Protein AF-A0A4Y2I7Z6-F1 (afdb_monomer)

Structure (mmCIF, N/CA/C/O backbone):
data_AF-A0A4Y2I7Z6-F1
#
_entry.id   AF-A0A4Y2I7Z6-F1
#
loop_
_atom_site.group_PDB
_atom_site.id
_atom_site.type_symbol
_atom_site.label_atom_id
_atom_site.label_alt_id
_atom_site.label_comp_id
_atom_site.label_asym_id
_atom_site.label_entity_id
_atom_site.label_seq_id
_atom_site.pdbx_PDB_ins_code
_atom_site.Cartn_x
_atom_site.Cartn_y
_atom_site.Cartn_z
_atom_site.occupancy
_atom_site.B_iso_or_equiv
_atom_site.auth_seq_id
_atom_site.auth_comp_id
_atom_site.auth_asym_id
_atom_site.auth_atom_id
_atom_site.pdbx_PDB_model_num
ATOM 1 N N . MET A 1 1 ? 0.698 0.679 23.265 1.00 48.00 1 MET A N 1
ATOM 2 C CA . MET A 1 1 ? 0.748 1.151 21.863 1.00 48.00 1 MET A CA 1
ATOM 3 C C . MET A 1 1 ? 1.032 -0.056 20.988 1.00 48.00 1 MET A C 1
ATOM 5 O O . MET A 1 1 ? 1.929 -0.805 21.341 1.00 48.00 1 MET A O 1
ATOM 9 N N . GLY A 1 2 ? 0.247 -0.291 19.935 1.00 56.47 2 GLY A N 1
ATOM 10 C CA . GLY A 1 2 ? 0.479 -1.402 19.008 1.00 56.47 2 GLY A CA 1
ATOM 11 C C . GLY A 1 2 ? 1.018 -0.870 17.686 1.00 56.47 2 GLY A C 1
ATOM 12 O O . GLY A 1 2 ? 0.290 -0.194 16.958 1.00 56.47 2 GLY A O 1
ATOM 13 N N . SER A 1 3 ? 2.288 -1.135 17.400 1.00 60.06 3 SER A N 1
ATOM 14 C CA . SER A 1 3 ? 2.876 -0.986 16.069 1.00 60.06 3 SER A CA 1
ATOM 15 C C . SER A 1 3 ? 3.054 -2.371 15.470 1.00 60.06 3 SER A C 1
ATOM 17 O O . SER A 1 3 ? 3.441 -3.302 16.176 1.00 60.06 3 SER A O 1
ATOM 19 N N . GLY A 1 4 ? 2.770 -2.505 14.184 1.00 64.69 4 GLY A N 1
ATOM 20 C CA . GLY A 1 4 ? 3.021 -3.736 13.455 1.00 64.69 4 GLY A CA 1
ATOM 21 C C . GLY A 1 4 ? 3.434 -3.432 12.027 1.00 64.69 4 GLY A C 1
ATOM 22 O O . GLY A 1 4 ? 3.154 -2.353 11.494 1.00 64.69 4 GLY A O 1
ATOM 23 N N . GLN A 1 5 ? 4.120 -4.399 11.436 1.00 64.50 5 GLN A N 1
ATOM 24 C CA . GLN A 1 5 ? 4.498 -4.396 10.033 1.00 64.50 5 GLN A CA 1
ATOM 25 C C . GLN A 1 5 ? 3.855 -5.615 9.388 1.00 64.50 5 GLN A C 1
ATOM 27 O O . GLN A 1 5 ? 3.793 -6.681 10.005 1.00 64.50 5 GLN A O 1
ATOM 32 N N . VAL A 1 6 ? 3.353 -5.457 8.169 1.00 63.03 6 VAL A N 1
ATOM 33 C CA . VAL A 1 6 ? 2.912 -6.589 7.352 1.00 63.03 6 VAL A CA 1
ATOM 34 C C . VAL A 1 6 ? 3.712 -6.568 6.058 1.00 63.03 6 VAL A C 1
ATOM 36 O O . VAL A 1 6 ? 3.747 -5.544 5.373 1.00 63.03 6 VAL A O 1
ATOM 39 N N . ASN A 1 7 ? 4.372 -7.683 5.749 1.00 62.59 7 ASN A N 1
ATOM 40 C CA . ASN A 1 7 ? 5.150 -7.829 4.524 1.00 62.59 7 ASN A CA 1
ATOM 41 C C . ASN A 1 7 ? 4.205 -7.924 3.319 1.00 62.59 7 ASN A C 1
ATOM 43 O O . ASN A 1 7 ? 3.256 -8.713 3.325 1.00 62.59 7 ASN A O 1
ATOM 47 N N . VAL A 1 8 ? 4.474 -7.124 2.287 1.00 60.44 8 VAL A N 1
ATOM 48 C CA . VAL A 1 8 ? 3.632 -7.031 1.089 1.00 60.44 8 VAL A CA 1
ATOM 49 C C . VAL A 1 8 ? 3.619 -8.368 0.303 1.00 60.44 8 VAL A C 1
ATOM 51 O O . VAL A 1 8 ? 2.656 -8.667 -0.405 1.00 60.44 8 VAL A O 1
ATOM 54 N N . GLU A 1 9 ? 4.633 -9.228 0.459 1.00 52.66 9 GLU A N 1
ATOM 55 C CA . GLU A 1 9 ? 4.787 -10.534 -0.220 1.00 52.66 9 GLU A CA 1
ATOM 56 C C . GLU A 1 9 ? 3.766 -11.560 0.255 1.00 52.66 9 GLU A C 1
ATOM 58 O O . GLU A 1 9 ? 3.305 -12.399 -0.511 1.00 52.66 9 GLU A O 1
ATOM 63 N N . THR A 1 10 ? 3.316 -11.425 1.498 1.00 47.56 10 THR A N 1
ATOM 64 C CA . THR A 1 10 ? 2.227 -12.236 2.058 1.00 47.56 10 THR A CA 1
ATOM 65 C C . THR A 1 10 ? 0.839 -11.733 1.618 1.00 47.56 10 THR A C 1
ATOM 67 O O . THR A 1 10 ? -0.181 -12.336 1.944 1.00 47.56 10 THR A O 1
ATOM 70 N N . ILE A 1 11 ? 0.779 -10.600 0.915 1.00 51.78 11 ILE A N 1
ATOM 71 C CA . ILE A 1 11 ? -0.371 -9.692 0.916 1.00 51.78 11 ILE A CA 1
ATOM 72 C C . ILE A 1 11 ? -0.998 -9.517 -0.479 1.00 51.78 11 ILE A C 1
ATOM 74 O O . ILE A 1 11 ? -2.219 -9.602 -0.616 1.00 51.78 11 ILE A O 1
ATOM 78 N N . LEU A 1 12 ? -0.197 -9.246 -1.513 1.00 53.12 12 LEU A N 1
ATOM 79 C CA . LEU A 1 12 ? -0.698 -9.120 -2.883 1.00 53.12 12 LEU A CA 1
ATOM 80 C C . LEU A 1 12 ? -0.664 -10.508 -3.523 1.00 53.12 12 LEU A C 1
ATOM 82 O O . LEU A 1 12 ? 0.331 -11.215 -3.412 1.00 53.12 12 LEU A O 1
ATOM 86 N N . ARG A 1 13 ? -1.742 -10.899 -4.221 1.00 48.12 13 ARG A N 1
ATOM 87 C CA . ARG A 1 13 ? -1.835 -12.200 -4.924 1.00 48.12 13 ARG A CA 1
ATOM 88 C C . ARG A 1 13 ? -0.744 -12.395 -5.987 1.00 48.12 13 ARG A C 1
ATOM 90 O O . ARG A 1 13 ? -0.549 -13.506 -6.467 1.00 48.12 13 ARG A O 1
ATOM 97 N N . ASN A 1 14 ? -0.045 -11.319 -6.332 1.00 54.91 14 ASN A N 1
ATOM 98 C CA . ASN A 1 14 ? 1.132 -11.329 -7.175 1.00 54.91 14 ASN A CA 1
ATOM 99 C C . ASN A 1 14 ? 2.355 -11.580 -6.287 1.00 54.91 14 ASN A C 1
ATOM 101 O O . ASN A 1 14 ? 2.794 -10.688 -5.559 1.00 54.91 14 ASN A O 1
ATOM 105 N N . HIS A 1 15 ? 2.891 -12.800 -6.353 1.00 56.88 15 HIS A N 1
ATOM 106 C CA . HIS A 1 15 ? 4.065 -13.285 -5.611 1.00 56.88 15 HIS A CA 1
ATOM 107 C C . HIS A 1 15 ? 5.391 -12.649 -6.074 1.00 56.88 15 HIS A C 1
ATOM 109 O O . HIS A 1 15 ? 6.423 -13.307 -6.123 1.00 56.88 15 HIS A O 1
ATOM 115 N N . HIS A 1 16 ? 5.361 -11.374 -6.454 1.00 64.12 16 HIS A N 1
ATOM 116 C CA . HIS A 1 16 ? 6.475 -10.704 -7.097 1.00 64.12 16 HIS A CA 1
ATOM 117 C C . HIS A 1 16 ? 7.371 -9.969 -6.106 1.00 64.12 16 HIS A C 1
ATOM 119 O O . HIS A 1 16 ? 6.917 -9.131 -5.324 1.00 64.12 16 HIS A O 1
ATOM 125 N N . ASN A 1 17 ? 8.673 -10.235 -6.220 1.00 58.38 17 ASN A N 1
ATOM 126 C CA . ASN A 1 17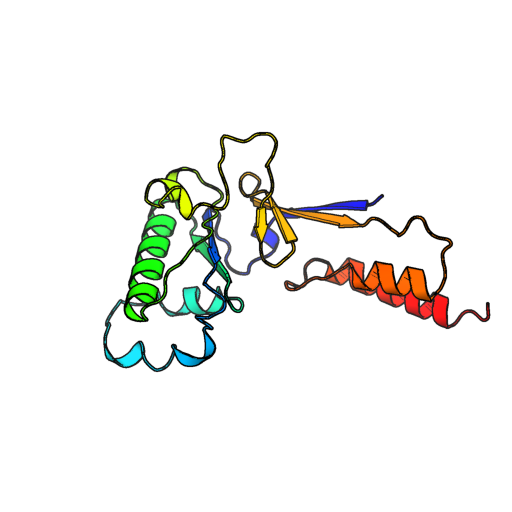 ? 9.713 -9.690 -5.342 1.00 58.38 17 ASN A CA 1
ATOM 127 C C . ASN A 1 17 ? 10.185 -8.283 -5.733 1.00 58.38 17 ASN A C 1
ATOM 129 O O . ASN A 1 17 ? 10.926 -7.639 -4.983 1.00 58.38 17 ASN A O 1
ATOM 133 N N . ARG A 1 18 ? 9.819 -7.790 -6.919 1.00 71.44 18 ARG A N 1
ATOM 134 C CA . ARG A 1 18 ? 10.116 -6.432 -7.393 1.00 71.44 18 ARG A CA 1
ATOM 135 C C . ARG A 1 18 ? 8.808 -5.712 -7.640 1.00 71.44 18 ARG A C 1
ATOM 137 O O . ARG A 1 18 ? 8.133 -6.007 -8.619 1.00 71.44 18 ARG A O 1
ATOM 144 N N . ARG A 1 19 ? 8.448 -4.798 -6.739 1.00 70.56 19 ARG A N 1
ATOM 145 C CA . ARG A 1 19 ? 7.168 -4.086 -6.776 1.00 70.56 19 ARG A CA 1
ATOM 146 C C . ARG A 1 19 ? 7.312 -2.653 -7.234 1.00 70.56 19 ARG A C 1
ATOM 148 O O . ARG A 1 19 ? 8.260 -1.967 -6.855 1.00 70.56 19 ARG A O 1
ATOM 155 N N . LEU A 1 20 ? 6.308 -2.231 -7.988 1.00 69.50 20 LEU A N 1
ATOM 156 C CA . LEU A 1 20 ? 6.129 -0.924 -8.589 1.00 69.50 20 LEU A CA 1
ATOM 157 C C . LEU A 1 20 ? 4.751 -0.406 -8.194 1.00 69.50 20 LEU A C 1
ATOM 159 O O . LEU A 1 20 ? 3.745 -1.100 -8.346 1.00 69.50 20 LEU A O 1
ATOM 163 N N . VAL A 1 21 ? 4.719 0.819 -7.694 1.00 68.12 21 VAL A N 1
ATOM 164 C CA . VAL A 1 21 ? 3.492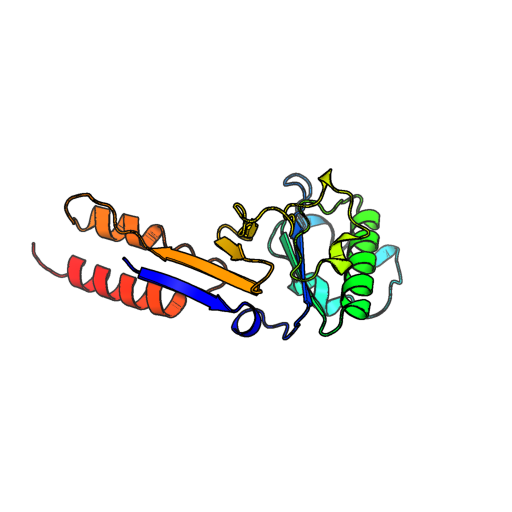 1.556 -7.427 1.00 68.12 21 VAL A CA 1
ATOM 165 C C . VAL A 1 21 ? 3.559 2.865 -8.191 1.00 68.12 21 VAL A C 1
ATOM 167 O O . VAL A 1 21 ? 4.568 3.565 -8.110 1.00 68.12 21 VAL A O 1
ATOM 170 N N . ALA A 1 22 ? 2.491 3.194 -8.903 1.00 69.69 22 ALA A N 1
ATOM 171 C CA . ALA A 1 22 ? 2.315 4.495 -9.530 1.00 69.69 22 ALA A CA 1
ATOM 172 C C . ALA A 1 22 ? 0.858 4.939 -9.385 1.00 69.69 22 ALA A C 1
ATOM 174 O O . ALA A 1 22 ? -0.034 4.104 -9.261 1.00 69.69 22 ALA A O 1
ATOM 175 N N . GLY A 1 23 ? 0.634 6.246 -9.366 1.00 61.91 23 GLY A N 1
ATOM 176 C CA . GLY A 1 23 ? -0.692 6.847 -9.290 1.00 61.91 23 GLY A CA 1
ATOM 177 C C . GLY A 1 23 ? -1.031 7.621 -10.559 1.00 61.91 23 GLY A C 1
ATOM 178 O O . GLY A 1 23 ? -0.146 8.071 -11.285 1.00 61.91 23 GLY A O 1
ATOM 179 N N . MET A 1 24 ? -2.318 7.812 -10.798 1.00 61.66 24 MET A N 1
ATOM 180 C CA . MET A 1 24 ? -2.887 8.591 -11.893 1.00 61.66 24 MET A CA 1
ATOM 181 C C . MET A 1 24 ? -3.472 9.896 -11.345 1.00 61.66 24 MET A C 1
ATOM 183 O O . MET A 1 24 ? -3.762 10.025 -10.151 1.00 61.66 24 MET A O 1
ATOM 187 N N . CYS A 1 25 ? -3.617 10.905 -12.202 1.00 48.06 25 CYS A N 1
ATOM 188 C CA . CYS A 1 25 ? -4.309 12.135 -11.824 1.00 48.06 25 CYS A CA 1
ATOM 189 C C . CYS A 1 25 ? -5.806 11.838 -11.560 1.00 48.06 25 CYS A C 1
ATOM 191 O O . CYS A 1 25 ? -6.394 11.076 -12.327 1.00 48.06 25 CYS A O 1
ATOM 193 N N . PRO A 1 26 ? -6.456 12.451 -10.546 1.00 46.00 26 PRO A N 1
ATOM 194 C CA . PRO A 1 26 ? -7.874 12.213 -10.237 1.00 46.00 26 PRO A CA 1
ATOM 195 C C . PRO A 1 26 ? -8.845 12.508 -11.392 1.00 46.00 26 PRO A C 1
ATOM 197 O O . PRO A 1 26 ? -9.953 11.978 -11.424 1.00 46.00 26 PRO A O 1
ATOM 200 N N . GLU A 1 27 ? -8.445 13.361 -12.339 1.00 51.53 27 GLU A N 1
ATOM 201 C CA . GLU A 1 27 ? -9.228 13.701 -13.536 1.00 51.53 27 GLU A CA 1
ATOM 202 C C . GLU A 1 27 ? -9.229 12.570 -14.584 1.00 51.53 27 GLU A C 1
ATOM 204 O O . GLU A 1 27 ? -10.047 12.564 -15.502 1.00 51.53 27 GLU A O 1
ATOM 209 N N . CYS A 1 28 ? -8.349 11.578 -14.423 1.00 49.88 28 CYS A N 1
ATOM 210 C CA . CYS A 1 28 ? -8.106 10.486 -15.359 1.00 49.88 28 CYS A CA 1
ATOM 211 C C . CYS A 1 28 ? -8.665 9.153 -14.823 1.00 49.88 28 CYS A C 1
ATOM 213 O O . CYS A 1 28 ? -7.965 8.144 -14.791 1.00 49.88 28 CYS A O 1
ATOM 215 N N . THR A 1 29 ? -9.917 9.116 -14.361 1.00 49.78 29 THR A N 1
ATOM 216 C CA . THR A 1 29 ? -10.478 7.910 -13.727 1.00 49.78 29 THR A CA 1
ATOM 217 C C . THR A 1 29 ? -10.618 6.740 -14.719 1.00 49.78 29 THR A C 1
ATOM 219 O O . THR A 1 29 ? -11.200 6.871 -15.798 1.00 49.78 29 THR A O 1
ATOM 222 N N . VAL A 1 30 ? -10.168 5.547 -14.312 1.00 52.69 30 VAL A N 1
ATOM 223 C CA . VAL A 1 30 ? -10.081 4.296 -15.109 1.00 52.69 30 VAL A CA 1
ATOM 224 C C . VAL A 1 30 ? -11.425 3.803 -15.690 1.00 52.69 30 VAL A C 1
ATOM 226 O O . VAL A 1 30 ? -11.456 2.998 -16.623 1.00 52.69 30 VAL A O 1
ATOM 229 N N . GLY A 1 31 ? -12.558 4.312 -15.198 1.00 47.22 31 GLY A N 1
ATOM 230 C CA . GLY A 1 31 ? -13.900 3.821 -15.531 1.00 47.22 31 GLY A CA 1
ATOM 231 C C . GLY A 1 31 ? -14.341 3.955 -16.997 1.00 47.22 31 GLY A C 1
ATOM 232 O O . GLY A 1 31 ? -15.312 3.305 -17.372 1.00 47.22 31 GLY A O 1
ATOM 233 N N . HIS A 1 32 ? -13.657 4.753 -17.829 1.00 42.56 32 HIS A N 1
ATOM 234 C CA . HIS A 1 32 ? -14.061 5.002 -19.226 1.00 42.56 32 HIS A CA 1
ATOM 235 C C . HIS A 1 32 ? -13.143 4.403 -20.310 1.00 42.56 32 HIS A C 1
ATOM 237 O O . HIS A 1 32 ? -13.487 4.477 -21.488 1.00 42.56 32 HIS A O 1
ATOM 243 N N . LEU A 1 33 ? -11.997 3.801 -19.963 1.00 48.38 33 LEU A N 1
ATOM 244 C CA . LEU A 1 33 ? -10.928 3.547 -20.950 1.00 48.38 33 LEU A CA 1
ATOM 245 C C . LEU A 1 33 ? -10.715 2.094 -21.382 1.00 48.38 33 LEU A C 1
ATOM 247 O O . LEU A 1 33 ? -10.023 1.856 -22.372 1.00 48.38 33 LEU A O 1
ATOM 251 N N . ILE A 1 34 ? -11.353 1.119 -20.736 1.00 48.72 34 ILE A N 1
ATOM 252 C CA . ILE A 1 34 ? -11.127 -0.290 -21.096 1.00 48.72 34 ILE A CA 1
ATOM 253 C C . ILE A 1 34 ? -11.699 -0.671 -22.483 1.00 48.72 34 ILE A C 1
ATOM 255 O O . ILE A 1 34 ? -11.009 -1.404 -23.188 1.00 48.72 34 ILE A O 1
ATOM 259 N N . PRO A 1 35 ? -12.833 -0.130 -22.990 1.00 39.88 35 PRO A N 1
ATOM 260 C CA . PRO A 1 35 ? -13.283 -0.478 -24.345 1.00 39.88 35 PRO A CA 1
ATOM 261 C C . PRO A 1 35 ? -12.504 0.234 -25.466 1.00 39.88 35 PRO A C 1
ATOM 263 O O . PRO A 1 35 ? -12.540 -0.201 -26.613 1.00 39.88 35 PRO A O 1
ATOM 266 N N . CYS A 1 36 ? -11.823 1.352 -25.176 1.00 36.66 36 CYS A N 1
ATOM 267 C CA . CYS A 1 36 ? -11.230 2.200 -26.221 1.00 36.66 36 CYS A CA 1
ATOM 268 C C . CYS A 1 36 ? -9.823 1.735 -26.645 1.00 36.66 36 CYS A C 1
ATOM 270 O O . CYS A 1 36 ? -9.423 1.933 -27.795 1.00 36.66 36 CYS A O 1
ATOM 272 N N . ALA A 1 37 ? -9.091 1.060 -25.750 1.00 42.50 37 ALA A N 1
ATOM 273 C CA . ALA A 1 37 ? -7.766 0.504 -26.040 1.00 42.50 37 ALA A CA 1
ATOM 274 C C . ALA A 1 37 ? -7.816 -0.801 -26.864 1.00 42.50 37 ALA A C 1
ATOM 276 O O . ALA A 1 37 ? -6.868 -1.108 -27.591 1.00 42.50 37 ALA A O 1
ATOM 277 N N . GLU A 1 38 ? -8.935 -1.535 -26.828 1.00 40.31 38 GLU A N 1
ATOM 278 C CA . GLU A 1 38 ? -9.117 -2.793 -27.574 1.00 40.31 38 GLU A CA 1
ATOM 279 C C . GLU A 1 38 ? -9.142 -2.599 -29.105 1.00 40.31 38 GLU A C 1
ATOM 281 O O . GLU A 1 38 ? -8.970 -3.556 -29.859 1.00 40.31 38 GLU A O 1
ATOM 286 N N . GLY A 1 39 ? -9.291 -1.359 -29.589 1.00 37.44 39 GLY A N 1
ATOM 287 C CA . GLY A 1 39 ? -9.415 -1.057 -31.017 1.00 37.44 39 GLY A CA 1
ATOM 288 C C . GLY A 1 39 ? -8.129 -0.692 -31.768 1.00 37.44 39 GLY A C 1
ATOM 289 O O . GLY A 1 39 ? -8.176 -0.639 -32.997 1.00 37.44 39 GLY A O 1
ATOM 290 N N . ARG A 1 40 ? -6.995 -0.397 -31.104 1.00 37.25 40 ARG A N 1
ATOM 291 C CA . ARG A 1 40 ? -5.835 0.203 -31.814 1.00 37.25 40 ARG A CA 1
ATOM 292 C C . ARG A 1 40 ? -4.430 -0.290 -31.478 1.00 37.25 40 ARG A C 1
ATOM 294 O O . ARG A 1 40 ? -3.524 0.017 -32.248 1.00 37.25 40 ARG A O 1
ATOM 301 N N . CYS A 1 41 ? -4.221 -1.112 -30.454 1.00 36.00 41 CYS A N 1
ATOM 302 C CA . CYS A 1 41 ? -2.872 -1.569 -30.114 1.00 36.00 41 CYS A CA 1
ATOM 303 C C . CYS A 1 41 ? -2.836 -3.080 -29.870 1.00 36.00 41 CYS A C 1
ATOM 305 O O . CYS A 1 41 ? -3.186 -3.564 -28.798 1.00 36.00 41 CYS A O 1
ATOM 307 N N . ARG A 1 42 ? -2.355 -3.848 -30.858 1.00 36.06 42 ARG A N 1
ATOM 308 C CA . ARG A 1 42 ? -1.896 -5.229 -30.640 1.00 36.06 42 ARG A CA 1
ATOM 309 C C . ARG A 1 42 ? -0.586 -5.197 -29.842 1.00 36.06 42 ARG A C 1
ATOM 311 O O . ARG A 1 42 ? 0.486 -5.379 -30.411 1.00 36.06 42 ARG A O 1
ATOM 318 N N . VAL A 1 43 ? -0.665 -4.948 -28.537 1.00 35.62 43 VAL A N 1
ATOM 319 C CA . VAL A 1 43 ? 0.451 -5.138 -27.598 1.00 35.62 43 VAL A CA 1
ATOM 320 C C . VAL A 1 43 ? 0.184 -6.455 -26.870 1.00 35.62 43 VAL A C 1
ATOM 322 O O . VAL A 1 43 ? -0.852 -6.636 -26.236 1.00 35.62 43 VAL A O 1
ATOM 325 N N . GLY A 1 44 ? 1.047 -7.442 -27.106 1.00 33.00 44 GLY A N 1
ATOM 326 C CA . GLY A 1 44 ? 0.776 -8.850 -26.822 1.00 33.00 44 GLY A CA 1
ATOM 327 C C . GLY A 1 44 ? 0.579 -9.200 -25.342 1.00 33.00 44 GLY A C 1
ATOM 328 O O . GLY A 1 44 ? 1.309 -8.723 -24.490 1.00 33.00 44 GLY A O 1
ATOM 329 N N . ILE A 1 45 ? -0.380 -10.101 -25.094 1.00 35.81 45 ILE A N 1
ATOM 330 C CA . ILE A 1 45 ? -0.477 -11.201 -24.100 1.00 35.81 45 ILE A CA 1
ATOM 331 C C . ILE A 1 45 ? -0.196 -10.928 -22.594 1.00 35.81 45 ILE A C 1
ATOM 333 O O . ILE A 1 45 ? -0.696 -11.680 -21.765 1.00 35.81 45 ILE A O 1
ATOM 337 N N . ILE A 1 46 ? 0.458 -9.845 -22.168 1.00 43.19 46 ILE A N 1
ATOM 338 C CA . ILE A 1 46 ? 0.716 -9.542 -20.735 1.00 43.19 46 ILE A CA 1
ATOM 339 C C . ILE A 1 46 ? -0.457 -8.755 -20.090 1.00 43.19 46 ILE A C 1
ATOM 341 O O . ILE A 1 46 ? -0.487 -8.453 -18.900 1.00 43.19 46 ILE A O 1
ATOM 345 N N . TYR A 1 47 ? -1.509 -8.501 -20.871 1.00 50.53 47 TYR A N 1
ATOM 346 C CA . TYR A 1 47 ? -2.637 -7.621 -20.550 1.00 50.53 47 TYR A CA 1
ATOM 347 C C . TYR A 1 47 ? -3.532 -8.077 -19.378 1.00 50.53 47 TYR A C 1
ATOM 349 O O . TYR A 1 47 ? -4.192 -7.260 -18.740 1.00 50.53 47 TYR A O 1
ATOM 357 N N . SER A 1 48 ? -3.586 -9.376 -19.066 1.00 50.38 48 SER A N 1
ATOM 358 C CA . SER A 1 48 ? -4.572 -9.900 -18.103 1.00 50.38 48 SER A CA 1
ATOM 359 C C . SER A 1 48 ? -4.196 -9.716 -16.628 1.00 50.38 48 SER A C 1
ATOM 361 O O . SER A 1 48 ? -5.060 -9.872 -15.761 1.00 50.38 48 SER A O 1
ATOM 363 N N . GLY A 1 49 ? -2.916 -9.464 -16.336 1.00 54.72 49 GLY A N 1
ATOM 364 C CA . GLY A 1 49 ? -2.415 -9.262 -14.971 1.00 54.72 49 GLY A CA 1
ATOM 365 C C . GLY A 1 49 ? -2.519 -7.804 -14.541 1.00 54.72 49 GLY A C 1
ATOM 366 O O . GLY A 1 49 ? -3.171 -7.504 -13.550 1.00 54.72 49 GLY A O 1
ATOM 367 N N . ALA A 1 50 ? -1.981 -6.900 -15.363 1.00 55.84 50 ALA A N 1
ATOM 368 C CA . ALA A 1 50 ? -1.894 -5.471 -15.074 1.00 55.84 50 ALA A CA 1
ATOM 369 C C . ALA A 1 50 ? -3.246 -4.809 -14.751 1.00 55.84 50 ALA A C 1
ATOM 371 O O . ALA A 1 50 ? -3.317 -3.980 -13.854 1.00 55.84 50 ALA A O 1
ATOM 372 N N . LEU A 1 51 ? -4.341 -5.201 -15.415 1.00 61.84 51 LEU A N 1
ATOM 373 C CA . LEU A 1 51 ? -5.677 -4.654 -15.124 1.00 61.84 51 LEU A CA 1
ATOM 374 C C . LEU A 1 51 ? -6.218 -5.053 -13.742 1.00 61.84 51 LEU A C 1
ATOM 376 O O . LEU A 1 51 ? -7.061 -4.351 -13.192 1.00 61.84 51 LEU A O 1
ATOM 380 N N . LYS A 1 52 ? -5.748 -6.168 -13.172 1.00 66.94 52 LYS A N 1
ATOM 381 C CA . LYS A 1 52 ? -6.122 -6.601 -11.814 1.00 66.94 52 LYS A CA 1
ATOM 382 C C . LYS A 1 52 ? -5.350 -5.853 -10.731 1.00 66.94 52 LYS A C 1
ATOM 384 O O . LYS A 1 52 ? -5.728 -5.930 -9.565 1.00 66.94 52 LYS A O 1
ATOM 389 N N . ASP A 1 53 ? -4.301 -5.146 -11.133 1.00 74.06 53 ASP A N 1
ATOM 390 C CA . ASP A 1 53 ? -3.377 -4.454 -10.243 1.00 74.06 53 ASP A CA 1
ATOM 391 C C . ASP A 1 53 ? -3.759 -2.982 -10.047 1.00 74.06 53 ASP A C 1
ATOM 393 O O . ASP A 1 53 ? -3.148 -2.294 -9.229 1.00 74.06 53 ASP A O 1
ATOM 397 N N . PHE A 1 54 ? -4.780 -2.500 -10.766 1.00 75.94 54 PHE A N 1
ATOM 398 C CA . PHE A 1 54 ? -5.355 -1.176 -10.559 1.00 75.94 54 PHE A CA 1
ATOM 399 C C . PHE A 1 54 ? -6.336 -1.167 -9.385 1.00 75.94 54 PHE A C 1
ATOM 401 O O . PHE A 1 54 ? -7.263 -1.975 -9.294 1.00 75.94 54 PHE A O 1
ATOM 408 N N . TYR A 1 55 ? -6.170 -0.173 -8.525 1.00 73.81 55 TYR A N 1
ATOM 409 C CA . TYR A 1 55 ? -7.115 0.242 -7.510 1.00 73.81 55 TYR A CA 1
ATOM 410 C C . TYR A 1 55 ? -7.445 1.721 -7.718 1.00 73.81 55 TYR A C 1
ATOM 412 O O . TYR A 1 55 ? -6.692 2.600 -7.306 1.00 73.81 55 TYR A O 1
ATOM 420 N N . VAL A 1 56 ? -8.598 1.995 -8.332 1.00 76.38 56 VAL A N 1
ATOM 421 C CA . VAL A 1 56 ? -9.022 3.355 -8.711 1.00 76.38 56 VAL A CA 1
ATOM 422 C C . VAL A 1 56 ? -7.919 4.047 -9.525 1.00 76.38 56 VAL A C 1
ATOM 424 O O . VAL A 1 56 ? -7.718 3.659 -10.670 1.00 76.38 56 VAL A O 1
ATOM 427 N N . ASP A 1 57 ? -7.193 4.997 -8.933 1.00 78.00 57 ASP A N 1
ATOM 428 C CA . ASP A 1 57 ? -6.135 5.772 -9.584 1.00 78.00 57 ASP A CA 1
ATOM 429 C C . ASP A 1 57 ? -4.727 5.210 -9.309 1.00 78.00 57 ASP A C 1
ATOM 431 O O . ASP A 1 57 ? -3.762 5.697 -9.881 1.00 78.00 57 ASP A O 1
ATOM 435 N N . ASP A 1 58 ? -4.572 4.207 -8.440 1.00 76.81 58 ASP A N 1
ATOM 436 C CA . ASP A 1 58 ? -3.273 3.611 -8.106 1.00 76.81 58 ASP A CA 1
ATOM 437 C C . ASP A 1 58 ? -3.081 2.275 -8.845 1.00 76.81 58 ASP A C 1
ATOM 439 O O . ASP A 1 58 ? -3.972 1.430 -8.852 1.00 76.81 58 ASP A O 1
ATOM 443 N N . VAL A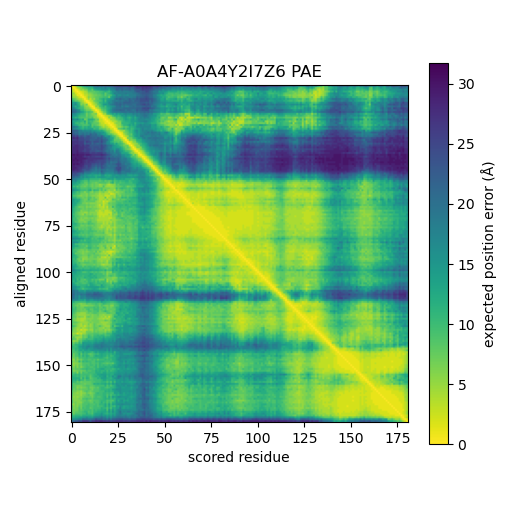 1 59 ? -1.898 2.027 -9.407 1.00 81.56 59 VAL A N 1
ATOM 444 C CA . VAL A 1 59 ? -1.472 0.715 -9.923 1.00 81.56 59 VAL A CA 1
ATOM 445 C C . VAL A 1 59 ? -0.407 0.124 -9.005 1.00 81.56 59 VAL A C 1
ATOM 447 O O . VAL A 1 59 ? 0.578 0.788 -8.687 1.00 81.56 59 VAL A O 1
ATOM 450 N N . LEU A 1 60 ? -0.595 -1.124 -8.565 1.00 81.31 60 LEU A N 1
ATOM 451 C CA . LEU A 1 60 ? 0.340 -1.859 -7.707 1.00 81.31 60 LEU A CA 1
ATOM 452 C C . LEU A 1 60 ? 0.732 -3.178 -8.364 1.00 81.31 60 LEU A C 1
ATOM 454 O O . LEU A 1 60 ? 0.086 -4.204 -8.159 1.00 81.31 60 LEU A O 1
ATOM 458 N N . SER A 1 61 ? 1.822 -3.160 -9.123 1.00 82.25 61 SER A N 1
ATOM 459 C CA . SER A 1 61 ? 2.272 -4.316 -9.896 1.00 82.25 61 SER A CA 1
ATOM 460 C C . SER A 1 61 ? 3.715 -4.701 -9.571 1.00 82.25 61 SER A C 1
ATOM 462 O O . SER A 1 61 ? 4.357 -4.123 -8.690 1.00 82.25 61 SER A O 1
ATOM 464 N N . GLY A 1 62 ? 4.238 -5.724 -10.237 1.00 84.06 62 GLY A N 1
ATOM 465 C CA . GLY A 1 62 ? 5.598 -6.189 -10.004 1.00 84.06 62 GLY A CA 1
ATOM 466 C C . GLY A 1 62 ? 5.998 -7.391 -10.845 1.00 84.06 62 GLY A C 1
ATOM 467 O O . GLY A 1 62 ? 5.188 -7.936 -11.584 1.00 84.06 62 GLY A O 1
ATOM 468 N N . ALA A 1 63 ? 7.255 -7.810 -10.712 1.00 83.06 63 ALA A N 1
ATOM 469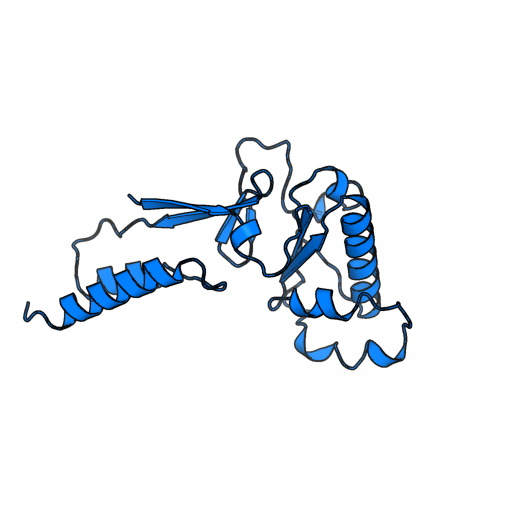 C CA . ALA A 1 63 ? 7.772 -9.056 -11.278 1.00 83.06 63 ALA A CA 1
ATOM 470 C C . ALA A 1 63 ? 8.830 -9.698 -10.359 1.00 83.06 63 ALA A C 1
ATOM 472 O O . ALA A 1 63 ? 9.316 -9.074 -9.417 1.00 83.06 63 ALA A O 1
ATOM 473 N N . ASP A 1 64 ? 9.236 -10.937 -10.634 1.00 83.81 64 ASP A N 1
ATOM 474 C CA . ASP A 1 64 ? 10.229 -11.646 -9.801 1.00 83.81 64 ASP A CA 1
ATOM 475 C C . ASP A 1 64 ? 11.666 -11.171 -10.048 1.00 83.81 64 ASP A C 1
ATOM 477 O O . ASP A 1 64 ? 12.548 -11.319 -9.203 1.00 83.81 64 ASP A O 1
ATOM 481 N N . ASN A 1 65 ? 11.910 -10.582 -11.218 1.00 85.75 65 ASN A N 1
ATOM 482 C CA . ASN A 1 65 ? 13.219 -10.121 -11.652 1.00 85.75 65 ASN A CA 1
ATOM 483 C C . ASN A 1 65 ? 13.153 -8.675 -12.159 1.00 85.75 65 ASN A C 1
ATOM 485 O O . ASN A 1 65 ? 12.128 -8.221 -12.667 1.00 85.75 65 ASN A O 1
ATOM 489 N N . VAL A 1 66 ? 14.270 -7.955 -12.022 1.00 86.38 66 VAL A N 1
ATOM 490 C CA . VAL A 1 66 ? 14.349 -6.517 -12.335 1.00 86.38 66 VAL A CA 1
ATOM 491 C C . VAL A 1 66 ? 14.071 -6.251 -13.814 1.00 86.38 66 VAL A C 1
ATOM 493 O O . VAL A 1 66 ? 13.326 -5.335 -14.135 1.00 86.38 66 VAL A O 1
ATOM 496 N N . SER A 1 67 ? 14.595 -7.087 -14.715 1.00 87.12 67 SER A N 1
ATOM 497 C CA . SER A 1 67 ? 14.375 -6.936 -16.159 1.00 87.12 67 SER A CA 1
ATOM 498 C C . SER A 1 67 ? 12.894 -7.052 -16.541 1.00 87.12 67 SER A C 1
ATOM 500 O O . SER A 1 67 ? 12.389 -6.229 -17.302 1.00 87.12 67 SER A O 1
ATOM 502 N N . SER A 1 68 ? 12.171 -8.017 -15.967 1.00 85.12 68 SER A N 1
ATOM 503 C CA . SER A 1 68 ? 10.732 -8.176 -16.205 1.00 85.12 68 SER A CA 1
ATOM 504 C C . SER A 1 68 ? 9.929 -7.039 -15.582 1.00 85.12 68 SER A C 1
ATOM 506 O O . SER A 1 68 ? 8.963 -6.593 -16.187 1.00 85.12 68 SER A O 1
ATOM 508 N N . ALA A 1 69 ? 10.342 -6.528 -14.417 1.00 85.12 69 ALA A N 1
ATOM 509 C CA . ALA A 1 69 ? 9.698 -5.375 -13.790 1.00 85.12 69 ALA A CA 1
ATOM 510 C C . ALA A 1 69 ? 9.893 -4.090 -14.617 1.00 85.12 69 ALA A C 1
ATOM 512 O O . ALA A 1 69 ? 8.937 -3.345 -14.807 1.00 85.12 69 ALA A O 1
ATOM 513 N N . LEU A 1 70 ? 11.087 -3.863 -15.180 1.00 86.56 70 LEU A N 1
ATOM 514 C CA . LEU A 1 70 ? 11.347 -2.759 -16.115 1.00 86.56 70 LEU A CA 1
ATOM 515 C C . LEU A 1 70 ? 10.507 -2.883 -17.387 1.00 86.56 70 LEU A C 1
ATOM 517 O O . LEU A 1 70 ? 9.905 -1.911 -17.836 1.00 86.56 70 LEU A O 1
ATOM 521 N N . LYS A 1 71 ? 10.432 -4.089 -17.957 1.00 86.31 71 LYS A N 1
ATOM 522 C CA . LYS A 1 71 ? 9.600 -4.345 -19.134 1.00 86.31 71 LYS A CA 1
ATOM 523 C C . LYS A 1 71 ? 8.126 -4.051 -18.843 1.00 86.31 71 LYS A C 1
ATOM 525 O O . LYS A 1 71 ? 7.481 -3.351 -19.614 1.00 86.31 71 LYS A O 1
ATOM 530 N N . LEU A 1 72 ? 7.623 -4.520 -17.703 1.00 84.19 72 LEU A N 1
ATOM 531 C CA . LEU A 1 72 ? 6.258 -4.264 -17.252 1.00 84.19 72 LEU A CA 1
ATOM 532 C C . LEU A 1 72 ? 5.986 -2.766 -17.056 1.00 84.19 72 LEU A C 1
ATOM 534 O O . LEU A 1 72 ? 4.953 -2.267 -17.492 1.00 84.19 72 LEU A O 1
ATOM 538 N N . GLN A 1 73 ? 6.924 -2.036 -16.447 1.00 86.12 73 GLN A N 1
ATOM 539 C CA . GLN A 1 73 ? 6.851 -0.581 -16.299 1.00 86.12 73 GLN A CA 1
ATOM 540 C C . GLN A 1 73 ? 6.716 0.113 -17.661 1.00 86.12 73 GLN A C 1
ATOM 542 O O . GLN A 1 73 ? 5.829 0.944 -17.845 1.00 86.12 73 GLN A O 1
ATOM 547 N N . GLN A 1 74 ? 7.565 -0.243 -18.626 1.00 86.25 74 GLN A N 1
ATOM 548 C CA . GLN A 1 74 ? 7.547 0.342 -19.970 1.00 86.25 74 GLN A CA 1
ATOM 549 C C . GLN A 1 74 ? 6.251 0.025 -20.725 1.00 86.25 74 GLN A C 1
ATOM 551 O O . GLN A 1 74 ? 5.701 0.895 -21.405 1.00 86.25 74 GLN A O 1
ATOM 556 N N . GLU A 1 75 ? 5.747 -1.202 -20.593 1.00 84.25 75 GLU A N 1
ATOM 557 C CA . GLU A 1 75 ? 4.477 -1.623 -21.185 1.00 84.25 75 GLU A CA 1
ATOM 558 C C . GLU A 1 75 ? 3.295 -0.851 -20.585 1.00 84.25 75 GLU A C 1
ATOM 560 O O . GLU A 1 75 ? 2.464 -0.347 -21.339 1.00 84.25 75 GLU A O 1
ATOM 565 N N . LEU A 1 76 ? 3.256 -0.678 -19.258 1.00 82.31 76 LEU A N 1
ATOM 566 C CA . LEU A 1 76 ? 2.235 0.114 -18.561 1.00 82.31 76 LEU A CA 1
ATOM 567 C C . LEU A 1 76 ? 2.245 1.583 -18.995 1.00 82.31 76 LEU A C 1
ATOM 569 O O . LEU A 1 76 ? 1.193 2.131 -19.321 1.00 82.31 76 LEU A O 1
ATOM 573 N N . VAL A 1 77 ? 3.425 2.210 -19.042 1.00 84.75 77 VAL A N 1
ATOM 574 C CA . VAL A 1 77 ? 3.576 3.602 -19.497 1.00 84.75 77 VAL A CA 1
ATOM 575 C C . VAL A 1 77 ? 3.108 3.750 -20.941 1.00 84.75 77 VAL A C 1
ATOM 577 O O . VAL A 1 77 ? 2.344 4.659 -21.252 1.00 84.75 77 VAL A O 1
ATOM 580 N N . SER A 1 78 ? 3.522 2.840 -21.824 1.00 83.31 78 SER A N 1
ATOM 581 C CA . SER A 1 78 ? 3.135 2.878 -23.240 1.00 83.31 78 SER A CA 1
ATOM 582 C C . SER A 1 78 ? 1.630 2.693 -23.422 1.00 83.31 78 SER A C 1
ATOM 584 O O . SER A 1 78 ? 1.017 3.368 -24.249 1.00 83.31 78 SER A O 1
ATOM 586 N N . LEU A 1 79 ? 1.034 1.793 -22.638 1.00 81.81 79 LEU A N 1
ATOM 587 C CA . LEU A 1 79 ? -0.393 1.519 -22.670 1.00 81.81 79 LEU A CA 1
ATOM 588 C C . LEU A 1 79 ? -1.213 2.734 -22.229 1.00 81.81 79 LEU A C 1
ATOM 590 O O . LEU A 1 79 ? -2.134 3.142 -22.931 1.00 81.81 79 LEU A O 1
ATOM 594 N N . LEU A 1 80 ? -0.876 3.320 -21.082 1.00 80.94 80 LEU A N 1
ATOM 595 C CA . LEU A 1 80 ? -1.610 4.464 -20.543 1.00 80.94 80 LEU A CA 1
ATOM 596 C C . LEU A 1 80 ? -1.419 5.711 -21.402 1.00 80.94 80 LEU A C 1
ATOM 598 O O . LEU A 1 80 ? -2.386 6.423 -21.664 1.00 80.94 80 LEU A O 1
ATOM 602 N N . LYS A 1 81 ? -0.224 5.897 -21.972 1.00 83.56 81 LYS A N 1
ATOM 603 C CA . LYS A 1 81 ? 0.038 6.961 -22.943 1.00 83.56 81 LYS A CA 1
ATOM 604 C C . LYS A 1 81 ? -0.833 6.841 -24.197 1.00 83.56 81 LYS A C 1
ATOM 606 O O . LYS A 1 81 ? -1.242 7.860 -24.745 1.00 83.56 81 LYS A O 1
ATOM 611 N N . ALA A 1 82 ? -1.164 5.623 -24.637 1.00 80.88 82 ALA A N 1
ATOM 612 C CA . ALA A 1 82 ? -2.109 5.416 -25.738 1.00 80.88 82 ALA A CA 1
ATOM 613 C C . ALA A 1 82 ? -3.547 5.842 -25.383 1.00 80.88 82 ALA A C 1
ATOM 615 O O . ALA A 1 82 ? -4.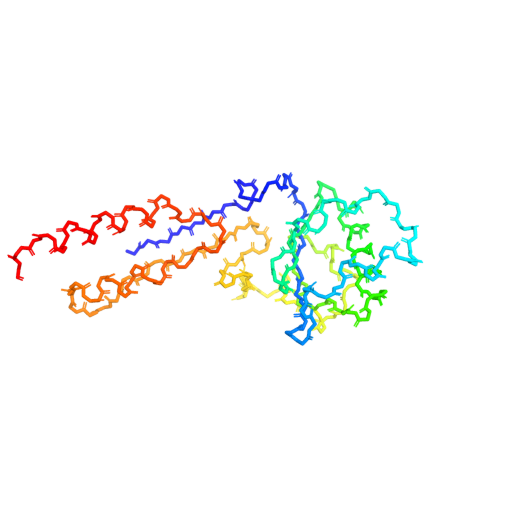334 6.133 -26.282 1.00 80.88 82 ALA A O 1
ATOM 616 N N . GLY A 1 83 ? -3.880 5.884 -24.091 1.00 77.56 83 GLY A N 1
ATOM 617 C CA . GLY A 1 83 ? -5.119 6.445 -23.556 1.00 77.56 83 GLY A CA 1
ATOM 618 C C . GLY A 1 83 ? -5.011 7.911 -23.125 1.00 77.56 83 GLY A C 1
ATOM 619 O O . GLY A 1 83 ? -5.911 8.371 -22.434 1.00 77.56 83 GLY A O 1
ATOM 620 N N . GLU A 1 84 ? -3.932 8.618 -23.490 1.00 80.69 84 GLU A N 1
ATOM 621 C CA . GLU A 1 84 ? -3.640 10.000 -23.059 1.00 80.69 84 GLU A CA 1
ATOM 622 C C . GLU A 1 84 ? -3.561 10.167 -2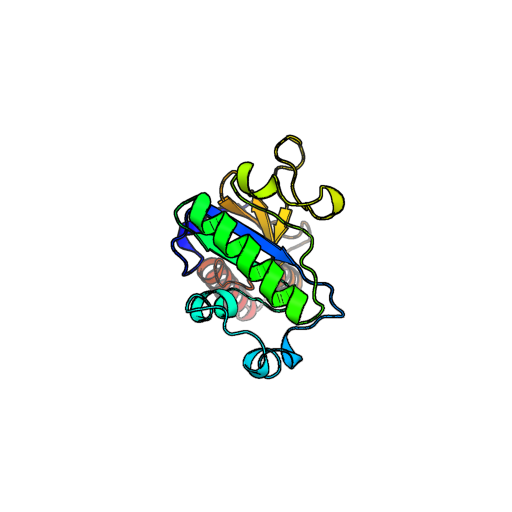1.530 1.00 80.69 84 GLU A C 1
ATOM 624 O O . GLU A 1 84 ? -3.879 11.217 -20.977 1.00 80.69 84 GLU A O 1
ATOM 629 N N . MET A 1 85 ? -3.117 9.120 -20.834 1.00 80.88 85 MET A N 1
ATOM 630 C CA . MET A 1 85 ? -2.930 9.113 -19.386 1.00 80.88 85 MET A CA 1
ATOM 631 C C . MET A 1 85 ? -1.453 8.994 -19.032 1.00 80.88 85 MET A C 1
ATOM 633 O O . MET A 1 85 ? -0.711 8.219 -19.640 1.00 80.88 85 MET A O 1
ATOM 637 N N . GLU A 1 86 ? -1.049 9.700 -17.982 1.00 82.88 86 GLU A N 1
ATOM 638 C CA . GLU A 1 86 ? 0.312 9.664 -17.456 1.00 82.88 86 GLU A CA 1
ATOM 639 C C . GLU A 1 86 ? 0.328 9.116 -16.024 1.00 82.88 86 GLU A C 1
ATOM 641 O O . GLU A 1 86 ? -0.574 9.363 -15.217 1.00 82.88 86 GLU A O 1
ATOM 646 N N . LEU A 1 87 ? 1.352 8.310 -15.735 1.00 83.25 87 LEU A N 1
ATOM 647 C CA . LEU A 1 87 ? 1.614 7.765 -14.408 1.00 83.25 87 LEU A CA 1
ATOM 648 C C . LEU A 1 87 ? 2.600 8.664 -13.675 1.00 83.25 87 LEU A C 1
ATOM 650 O O . LEU A 1 87 ? 3.704 8.905 -14.161 1.00 83.25 87 LEU A O 1
ATOM 654 N N . HIS A 1 88 ? 2.238 9.044 -12.458 1.00 82.19 88 HIS A N 1
ATOM 655 C CA . HIS A 1 88 ? 3.049 9.862 -11.569 1.00 82.19 88 HIS A CA 1
ATOM 656 C C . HIS A 1 88 ? 3.268 9.151 -10.229 1.00 82.19 88 HIS A C 1
ATOM 658 O O . HIS A 1 88 ? 2.712 8.085 -9.953 1.00 82.19 88 HIS A O 1
ATOM 664 N N . LYS A 1 89 ? 4.050 9.776 -9.342 1.00 82.94 89 LYS A N 1
ATOM 665 C CA . LYS A 1 89 ? 4.289 9.314 -7.962 1.00 82.94 89 LYS A CA 1
ATOM 666 C C . LYS A 1 89 ? 4.867 7.894 -7.883 1.00 82.94 89 LYS A C 1
ATOM 668 O O . LYS A 1 89 ? 4.534 7.139 -6.967 1.00 82.94 89 LYS A O 1
ATOM 673 N N . TRP A 1 90 ? 5.766 7.551 -8.794 1.00 85.56 90 TRP A N 1
ATOM 674 C CA . TRP A 1 90 ? 6.449 6.266 -8.848 1.00 85.56 90 TRP A CA 1
ATOM 675 C C . TRP A 1 90 ? 7.147 5.925 -7.539 1.00 85.56 90 TRP A C 1
ATOM 677 O O . TRP A 1 90 ? 7.826 6.752 -6.927 1.00 85.56 90 TRP A O 1
ATOM 687 N N . CYS A 1 91 ? 6.984 4.675 -7.128 1.00 84.56 91 CYS A N 1
ATOM 688 C CA . CYS A 1 91 ? 7.600 4.107 -5.947 1.00 84.56 91 CYS A CA 1
ATOM 689 C C . CYS A 1 91 ? 7.953 2.638 -6.204 1.00 84.56 91 CYS A C 1
ATOM 691 O O . CYS A 1 91 ? 7.101 1.858 -6.626 1.00 84.56 91 CYS A O 1
ATOM 693 N N . ALA A 1 92 ? 9.185 2.230 -5.905 1.00 85.44 92 ALA A N 1
ATOM 694 C CA . ALA A 1 92 ? 9.657 0.867 -6.106 1.00 85.44 92 ALA A CA 1
ATOM 695 C C . ALA A 1 92 ? 10.517 0.389 -4.933 1.00 85.44 92 ALA A C 1
ATOM 697 O O . ALA A 1 92 ? 11.041 1.194 -4.168 1.00 85.44 92 ALA A O 1
ATOM 698 N N . ASN A 1 93 ? 10.664 -0.929 -4.795 1.00 83.88 93 ASN A N 1
ATOM 699 C CA . ASN A 1 93 ? 11.555 -1.540 -3.798 1.00 83.88 93 ASN A CA 1
ATOM 700 C C . ASN A 1 93 ? 12.993 -1.758 -4.307 1.00 83.88 93 ASN A C 1
ATOM 702 O O . ASN A 1 93 ? 13.814 -2.352 -3.613 1.00 83.88 93 ASN A O 1
ATOM 706 N N . ASN A 1 94 ? 13.300 -1.306 -5.524 1.00 82.56 94 ASN A N 1
ATOM 707 C CA . ASN A 1 94 ? 14.620 -1.419 -6.125 1.00 82.56 94 ASN A CA 1
ATOM 708 C C . ASN A 1 94 ? 14.984 -0.122 -6.859 1.00 82.56 94 ASN A C 1
ATOM 710 O O . ASN A 1 94 ? 14.186 0.373 -7.651 1.00 82.56 94 ASN A O 1
ATOM 714 N N . GLU A 1 95 ? 16.186 0.394 -6.608 1.00 82.25 95 GLU A N 1
ATOM 715 C CA . GLU A 1 95 ? 16.705 1.642 -7.189 1.00 82.25 95 GLU A CA 1
ATOM 716 C C . GLU A 1 95 ? 16.772 1.619 -8.719 1.00 82.25 95 GLU A C 1
ATOM 718 O O . GLU A 1 95 ? 16.442 2.614 -9.356 1.00 82.25 95 GLU A O 1
ATOM 723 N N . ILE A 1 96 ? 17.090 0.471 -9.325 1.00 84.12 96 ILE A N 1
ATOM 724 C CA . ILE A 1 96 ? 17.229 0.330 -10.787 1.00 84.12 96 ILE A CA 1
ATOM 725 C C . ILE A 1 96 ? 15.905 0.653 -11.502 1.00 84.12 96 ILE A C 1
ATOM 727 O O . ILE A 1 96 ? 15.885 1.128 -12.634 1.00 84.12 96 ILE A O 1
ATOM 731 N N . LEU A 1 97 ? 14.768 0.448 -10.828 1.00 82.50 97 LEU A N 1
ATOM 732 C CA . LEU A 1 97 ? 13.439 0.736 -11.376 1.00 82.50 97 LEU A CA 1
ATOM 733 C C . LEU A 1 97 ? 13.125 2.239 -11.474 1.00 82.50 97 LEU A C 1
ATOM 735 O O . LEU A 1 97 ? 12.120 2.615 -12.080 1.00 82.50 97 LEU A O 1
ATOM 739 N N . PHE A 1 98 ? 13.976 3.087 -10.896 1.00 79.50 98 PHE A N 1
ATOM 740 C CA . PHE A 1 98 ? 13.858 4.541 -10.945 1.00 79.50 98 PHE A CA 1
ATOM 741 C C . PHE A 1 98 ? 14.741 5.195 -12.010 1.00 79.50 98 PHE A C 1
ATOM 743 O O . PHE A 1 98 ? 14.523 6.364 -12.312 1.00 79.50 98 PHE A O 1
ATOM 750 N N . GLU A 1 99 ? 15.691 4.474 -12.618 1.00 78.50 99 GLU A N 1
ATOM 751 C CA . GLU A 1 99 ? 16.652 5.051 -13.577 1.00 78.50 99 GLU A CA 1
ATOM 752 C C . GLU A 1 99 ? 15.979 5.751 -14.769 1.00 78.50 99 GLU A C 1
ATOM 754 O O . GLU A 1 99 ? 16.501 6.733 -15.289 1.00 78.50 99 GLU A O 1
ATOM 759 N N . ASN A 1 100 ? 14.801 5.272 -15.178 1.00 75.69 100 ASN A N 1
ATOM 760 C CA . ASN A 1 100 ? 14.055 5.796 -16.325 1.00 75.69 100 ASN A CA 1
ATOM 761 C C . ASN A 1 100 ? 12.863 6.687 -15.933 1.00 75.69 100 ASN A C 1
ATOM 763 O O . ASN A 1 100 ? 12.055 7.029 -16.795 1.00 75.69 100 ASN A O 1
ATOM 767 N N . VAL A 1 101 ? 12.718 7.030 -14.650 1.00 81.69 101 VAL A N 1
ATOM 768 C CA . VAL A 1 101 ? 11.608 7.849 -14.148 1.00 81.69 101 VAL A CA 1
ATOM 769 C C . VAL A 1 101 ? 12.119 9.255 -13.824 1.00 81.69 101 VAL A C 1
ATOM 771 O O . VAL A 1 101 ? 13.046 9.371 -13.018 1.00 81.69 101 VAL A O 1
ATOM 774 N N . PRO A 1 102 ? 11.523 10.327 -14.382 1.00 81.75 102 PRO A N 1
ATOM 775 C CA . PRO A 1 102 ? 11.876 11.702 -14.030 1.00 81.75 102 PRO A CA 1
ATOM 776 C C . PRO A 1 102 ? 11.761 11.947 -12.524 1.00 81.75 102 PRO A C 1
ATOM 778 O O . PRO A 1 102 ? 10.856 11.423 -11.878 1.00 81.75 102 PRO A O 1
ATOM 781 N N . THR A 1 103 ? 12.672 12.729 -11.939 1.00 79.56 103 THR A N 1
ATOM 782 C CA . THR A 1 103 ? 12.734 12.916 -10.473 1.00 79.56 103 THR A CA 1
ATOM 783 C C . THR A 1 103 ? 11.459 13.556 -9.916 1.00 79.56 103 THR A C 1
ATOM 785 O O . THR A 1 103 ? 11.037 13.227 -8.811 1.00 79.56 103 THR A O 1
ATOM 788 N N . GLU A 1 104 ? 10.816 14.420 -10.698 1.00 81.69 104 GLU A N 1
ATOM 789 C CA . GLU A 1 104 ? 9.521 15.051 -10.424 1.00 81.69 104 GLU A CA 1
ATOM 790 C C . GLU A 1 104 ? 8.375 14.043 -10.256 1.00 81.69 104 GLU A C 1
ATOM 792 O O . GLU A 1 104 ? 7.443 14.288 -9.488 1.00 81.69 104 GLU A O 1
ATOM 797 N N . ASP A 1 105 ? 8.476 12.888 -10.911 1.00 80.50 105 ASP A N 1
ATOM 798 C CA . ASP A 1 105 ? 7.470 11.837 -10.870 1.00 80.50 105 ASP A CA 1
ATOM 799 C C . ASP A 1 105 ? 7.771 10.776 -9.808 1.00 80.50 105 ASP A C 1
ATOM 801 O O . ASP A 1 105 ? 6.959 9.872 -9.610 1.00 80.50 105 ASP A O 1
ATOM 805 N N . GLN A 1 106 ? 8.895 10.866 -9.091 1.00 80.25 106 GLN A N 1
ATOM 806 C CA . GLN A 1 106 ? 9.261 9.929 -8.027 1.00 80.25 106 GLN A CA 1
ATOM 807 C C . GLN A 1 106 ? 8.659 10.370 -6.687 1.00 80.25 106 GLN A C 1
ATOM 809 O O . GLN A 1 106 ? 8.924 11.460 -6.185 1.00 80.25 106 GLN A O 1
ATOM 814 N N . SER A 1 107 ? 7.867 9.499 -6.056 1.00 74.88 107 SER A N 1
ATOM 815 C CA . SER A 1 107 ? 7.316 9.752 -4.712 1.00 74.88 107 SER A CA 1
ATOM 816 C C . SER A 1 107 ? 8.216 9.258 -3.575 1.00 74.88 107 SER A C 1
ATOM 818 O O . SER A 1 107 ? 7.913 9.498 -2.404 1.00 74.88 107 SER A O 1
ATOM 820 N N . TYR A 1 108 ? 9.316 8.578 -3.910 1.00 74.31 108 TYR A N 1
ATOM 821 C CA . TYR A 1 108 ? 10.295 8.029 -2.978 1.00 74.31 108 TYR A CA 1
ATOM 822 C C . TYR A 1 108 ? 11.716 8.262 -3.483 1.00 74.31 108 TYR A C 1
ATOM 824 O O . TYR A 1 108 ? 11.984 8.048 -4.661 1.00 74.31 108 TYR A O 1
ATOM 832 N N . GLN A 1 109 ? 12.625 8.611 -2.575 1.00 68.25 109 GLN A N 1
ATOM 833 C CA . GLN A 1 109 ? 14.062 8.652 -2.832 1.00 68.25 109 GLN A CA 1
ATOM 834 C C . GLN A 1 109 ? 14.771 7.772 -1.803 1.00 68.25 109 GLN A C 1
ATOM 836 O O . GLN A 1 109 ? 14.579 7.946 -0.602 1.00 68.25 109 GLN A O 1
ATOM 841 N N . PHE A 1 110 ? 15.607 6.842 -2.266 1.00 64.06 110 PHE A N 1
ATOM 842 C CA . PHE A 1 110 ? 16.346 5.920 -1.391 1.00 64.06 110 PHE A CA 1
ATOM 843 C C . PHE A 1 110 ? 17.414 6.603 -0.524 1.00 64.06 110 PHE A C 1
ATOM 845 O O . PHE A 1 110 ? 17.860 6.027 0.466 1.00 64.06 110 PHE A O 1
ATOM 852 N N . SER A 1 111 ? 17.824 7.822 -0.881 1.00 61.41 111 SER A N 1
ATOM 853 C CA . SER A 1 111 ? 18.869 8.591 -0.198 1.00 61.41 111 SER A CA 1
ATOM 854 C C . SER A 1 111 ? 18.393 9.346 1.050 1.00 61.41 111 SER A C 1
ATOM 856 O O . SER A 1 111 ? 19.234 9.834 1.803 1.00 61.41 111 SER A O 1
ATOM 858 N N . ASP A 1 112 ? 17.081 9.458 1.287 1.00 58.28 112 ASP A N 1
ATOM 859 C CA . ASP A 1 112 ? 16.512 10.269 2.372 1.00 58.28 112 ASP A CA 1
ATOM 860 C C . ASP A 1 112 ? 16.184 9.392 3.597 1.00 58.28 112 ASP A C 1
ATOM 862 O O . ASP A 1 112 ? 15.078 8.863 3.728 1.00 58.28 112 ASP A O 1
ATOM 866 N N . SER A 1 113 ? 17.159 9.219 4.499 1.00 52.97 113 SER A N 1
ATOM 867 C CA . SER A 1 113 ? 17.052 8.350 5.688 1.00 52.97 113 SER A CA 1
ATOM 868 C C . SER A 1 113 ? 15.947 8.751 6.674 1.00 52.97 113 SER A C 1
ATOM 870 O O . SER A 1 113 ? 15.548 7.944 7.507 1.00 52.97 113 SER A O 1
ATOM 872 N N . ASP A 1 114 ? 15.443 9.987 6.595 1.00 51.41 114 ASP A N 1
ATOM 873 C CA . ASP A 1 114 ? 14.355 10.479 7.452 1.00 51.41 114 ASP A CA 1
ATOM 874 C C . ASP A 1 114 ? 12.956 10.255 6.841 1.00 51.41 114 ASP A C 1
ATOM 876 O O . ASP A 1 114 ? 11.939 10.415 7.529 1.00 51.41 114 ASP A O 1
ATOM 880 N N . LYS A 1 115 ? 12.865 9.844 5.566 1.00 59.22 115 LYS A N 1
ATOM 881 C CA . LYS A 1 115 ? 11.600 9.562 4.861 1.00 59.22 115 LYS A CA 1
ATOM 882 C C . LYS A 1 115 ? 11.519 8.119 4.366 1.00 59.22 115 LYS A C 1
ATOM 884 O O . LYS A 1 115 ? 11.130 7.854 3.234 1.00 59.22 115 LYS A O 1
ATOM 889 N N . ASP A 1 116 ? 11.742 7.165 5.264 1.00 68.50 116 ASP A N 1
ATOM 890 C CA . ASP A 1 116 ? 11.655 5.722 4.982 1.00 68.50 116 ASP A CA 1
ATOM 891 C C . ASP A 1 116 ? 10.258 5.210 4.574 1.00 68.50 116 ASP A C 1
ATOM 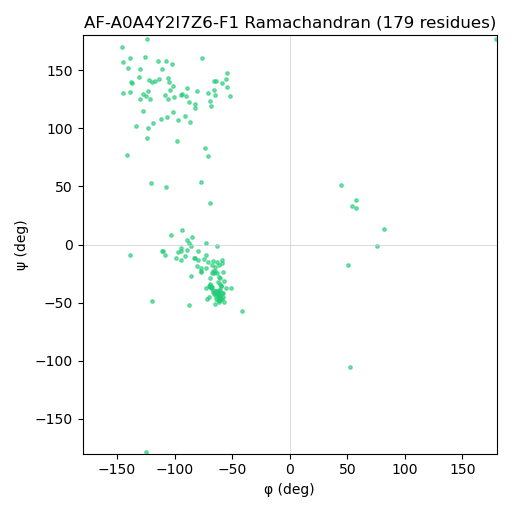893 O O . ASP A 1 116 ? 10.079 4.015 4.329 1.00 68.50 116 ASP A O 1
ATOM 897 N N . THR A 1 117 ? 9.229 6.068 4.531 1.00 73.94 117 THR A N 1
ATOM 898 C CA . THR A 1 117 ? 7.871 5.635 4.181 1.00 73.94 117 THR A CA 1
ATOM 899 C C . THR A 1 117 ? 7.145 6.572 3.225 1.00 73.94 117 THR A C 1
ATOM 901 O O . THR A 1 117 ? 7.150 7.788 3.399 1.00 73.94 117 THR A O 1
ATOM 904 N N . VAL A 1 118 ? 6.428 5.978 2.272 1.00 78.50 118 VAL A N 1
ATOM 905 C CA . VAL A 1 118 ? 5.526 6.641 1.321 1.00 78.50 118 VAL A CA 1
ATOM 906 C C . VAL A 1 118 ? 4.084 6.264 1.632 1.00 78.50 118 VAL A C 1
ATOM 908 O O . VAL A 1 118 ? 3.811 5.190 2.168 1.00 78.50 118 VAL A O 1
ATOM 911 N N . LYS A 1 119 ? 3.132 7.149 1.325 1.00 75.88 119 LYS A N 1
ATOM 912 C CA . LYS A 1 119 ? 1.712 6.794 1.386 1.00 75.88 119 LYS A CA 1
ATOM 913 C C . LYS A 1 119 ? 1.301 6.063 0.109 1.00 75.88 119 LYS A C 1
ATOM 915 O O . LYS A 1 119 ? 1.357 6.645 -0.965 1.00 75.88 119 LYS A O 1
ATOM 920 N N . THR A 1 120 ? 0.819 4.837 0.251 1.00 73.94 120 THR A N 1
ATOM 921 C CA . THR A 1 120 ? 0.255 4.023 -0.833 1.00 73.94 120 THR A CA 1
ATOM 922 C C . THR A 1 120 ? -1.094 3.499 -0.360 1.00 73.94 120 THR A C 1
ATOM 924 O O . THR A 1 120 ? -1.162 2.916 0.724 1.00 73.94 120 THR A O 1
ATOM 927 N N . LEU A 1 121 ? -2.171 3.741 -1.118 1.00 72.56 121 LEU A N 1
ATOM 928 C CA . LEU A 1 121 ? -3.536 3.331 -0.747 1.00 72.56 121 LEU A CA 1
ATOM 929 C C . LEU A 1 121 ? -3.982 3.830 0.645 1.00 72.56 121 LEU A C 1
ATOM 931 O O . LEU A 1 121 ? -4.692 3.152 1.383 1.00 72.56 121 LEU A O 1
ATOM 935 N N . GLY A 1 122 ? -3.511 5.011 1.055 1.00 72.19 122 GLY A N 1
ATOM 936 C CA . GLY A 1 122 ? -3.787 5.577 2.383 1.00 72.19 122 GLY A CA 1
ATOM 937 C C . GLY A 1 122 ? -2.996 4.953 3.545 1.00 72.19 122 GLY A C 1
ATOM 938 O O . GLY A 1 122 ? -3.115 5.429 4.676 1.00 72.19 122 GLY A O 1
ATOM 939 N N . LEU A 1 123 ? -2.148 3.952 3.287 1.00 74.88 123 LEU A N 1
ATOM 940 C CA . LEU A 1 123 ? -1.273 3.300 4.268 1.00 74.88 123 LEU A CA 1
ATOM 941 C C . LEU A 1 123 ? 0.173 3.792 4.139 1.00 74.88 123 LEU A C 1
ATOM 943 O O . LEU A 1 123 ? 0.593 4.229 3.071 1.00 74.88 123 LEU A O 1
ATOM 947 N N . ARG A 1 124 ? 0.962 3.707 5.219 1.00 79.06 124 ARG A N 1
ATOM 948 C CA . ARG A 1 124 ? 2.411 3.960 5.145 1.00 79.06 124 ARG A CA 1
ATOM 949 C C . ARG A 1 124 ? 3.108 2.700 4.654 1.00 79.06 124 ARG A C 1
ATOM 951 O O . ARG A 1 124 ? 3.075 1.684 5.339 1.00 79.06 124 ARG A O 1
ATOM 958 N N . ARG A 1 125 ? 3.762 2.772 3.505 1.00 80.00 125 ARG A N 1
ATOM 959 C CA . ARG A 1 125 ? 4.605 1.720 2.940 1.00 80.00 125 ARG A CA 1
ATOM 960 C C . ARG A 1 125 ? 6.066 2.097 3.126 1.00 80.00 125 ARG A C 1
ATOM 962 O O . ARG A 1 12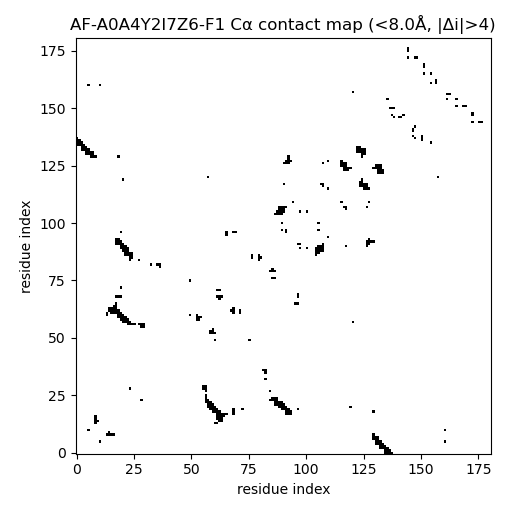5 ? 6.426 3.222 2.811 1.00 80.00 125 ARG A O 1
ATOM 969 N N . ASN A 1 126 ? 6.893 1.174 3.600 1.00 82.38 126 ASN A N 1
ATOM 970 C CA . ASN A 1 126 ? 8.341 1.255 3.452 1.00 82.38 126 ASN A CA 1
ATOM 971 C C . ASN A 1 126 ? 8.713 0.519 2.152 1.00 82.38 126 ASN A C 1
ATOM 973 O O . ASN A 1 126 ? 8.525 -0.699 2.092 1.00 82.38 126 ASN A O 1
ATOM 977 N N . PRO A 1 127 ? 9.169 1.225 1.101 1.00 80.44 127 PRO A N 1
ATOM 978 C CA . PRO A 1 127 ? 9.478 0.594 -0.178 1.00 80.44 127 PRO A CA 1
ATOM 979 C C . PRO A 1 127 ? 10.702 -0.315 -0.097 1.00 80.44 127 PRO A C 1
ATOM 981 O O . PRO A 1 127 ? 10.688 -1.380 -0.700 1.00 80.44 127 PRO A O 1
ATOM 984 N N . LYS A 1 128 ? 11.718 0.073 0.679 1.00 80.94 128 LYS A N 1
ATOM 985 C CA . LYS A 1 128 ? 12.978 -0.661 0.838 1.00 80.94 128 LYS A CA 1
ATOM 986 C C . LYS A 1 128 ? 12.776 -2.028 1.491 1.00 80.94 128 LYS A C 1
ATOM 988 O O . LYS A 1 128 ? 13.259 -3.027 0.976 1.00 80.94 128 LYS A O 1
ATOM 993 N N . GLU A 1 129 ? 12.012 -2.064 2.578 1.00 79.12 129 GLU A N 1
ATOM 994 C CA . GLU A 1 129 ? 11.683 -3.301 3.305 1.00 79.12 129 GLU A CA 1
ATOM 995 C C . GLU A 1 129 ? 10.460 -4.030 2.724 1.00 79.12 129 GLU A C 1
ATOM 997 O O . GLU A 1 129 ? 10.045 -5.062 3.244 1.00 79.12 129 GLU A O 1
ATOM 1002 N N . ASP A 1 130 ? 9.836 -3.468 1.684 1.00 79.81 130 ASP A N 1
ATOM 1003 C CA . ASP A 1 130 ? 8.595 -3.951 1.075 1.00 79.81 130 ASP A CA 1
ATOM 1004 C C . ASP A 1 130 ? 7.521 -4.336 2.111 1.00 79.81 130 ASP A C 1
ATOM 1006 O O . ASP A 1 130 ? 6.953 -5.431 2.105 1.00 79.81 130 ASP A O 1
ATOM 1010 N N . CYS A 1 131 ? 7.252 -3.414 3.038 1.00 76.69 131 CYS A N 1
ATOM 1011 C CA . CYS A 1 131 ? 6.326 -3.621 4.152 1.00 76.69 131 CYS A CA 1
ATOM 1012 C C . CYS A 1 131 ? 5.331 -2.466 4.290 1.00 76.69 131 CYS A C 1
ATOM 1014 O O . CYS A 1 131 ? 5.679 -1.294 4.132 1.00 76.69 131 CYS A O 1
ATOM 1016 N N . PHE A 1 132 ? 4.095 -2.784 4.675 1.00 77.44 132 PHE A N 1
ATOM 1017 C CA . PHE A 1 132 ? 3.142 -1.792 5.166 1.00 77.44 132 PHE A CA 1
ATOM 1018 C C . PHE A 1 132 ? 3.264 -1.645 6.682 1.00 77.44 132 PHE A C 1
ATOM 1020 O O . PHE A 1 132 ? 3.168 -2.613 7.438 1.00 77.44 132 PHE A O 1
ATOM 1027 N N . ASN A 1 133 ? 3.431 -0.404 7.123 1.00 75.81 133 ASN A N 1
ATOM 1028 C CA . ASN A 1 133 ? 3.511 -0.016 8.519 1.00 75.81 133 ASN A CA 1
ATOM 1029 C C . ASN A 1 133 ? 2.164 0.542 8.973 1.00 75.81 133 ASN A C 1
ATOM 1031 O O . ASN A 1 133 ? 1.639 1.502 8.399 1.00 75.81 133 ASN A O 1
ATOM 1035 N N . PHE A 1 134 ? 1.638 -0.004 10.064 1.00 72.69 134 PHE A N 1
ATOM 1036 C CA . PHE A 1 134 ? 0.451 0.530 10.718 1.00 72.69 134 PHE A CA 1
ATOM 1037 C C . PHE A 1 134 ? 0.761 0.874 12.171 1.00 72.69 134 PHE A C 1
ATOM 1039 O O . PHE A 1 134 ? 1.511 0.198 12.878 1.00 72.69 134 PHE A O 1
ATOM 1046 N N . THR A 1 135 ? 0.182 1.978 12.632 1.00 72.00 135 THR A N 1
ATOM 1047 C CA . THR A 1 135 ? 0.302 2.410 14.022 1.00 72.00 135 THR A CA 1
ATOM 1048 C C . THR A 1 135 ? -1.088 2.645 14.565 1.00 72.00 135 THR A C 1
ATOM 1050 O O . THR A 1 135 ? -1.786 3.559 14.131 1.00 72.00 135 THR A O 1
ATOM 1053 N N . ILE A 1 136 ? -1.474 1.835 15.544 1.00 71.44 136 ILE A N 1
ATOM 1054 C CA . ILE A 1 136 ? -2.757 1.977 16.220 1.00 71.44 136 ILE A CA 1
ATOM 1055 C C . ILE A 1 136 ? -2.498 2.757 17.502 1.00 71.44 136 ILE A C 1
ATOM 1057 O O . ILE A 1 136 ? -1.897 2.255 18.459 1.00 71.44 136 ILE A O 1
ATOM 1061 N N . ARG A 1 137 ? -2.929 4.019 17.501 1.00 75.12 137 ARG A N 1
ATOM 1062 C CA . ARG A 1 137 ? -2.908 4.881 18.682 1.00 75.12 137 ARG A CA 1
ATOM 1063 C C . ARG A 1 137 ? -4.349 5.137 19.110 1.00 75.12 137 ARG A C 1
ATOM 1065 O O . ARG A 1 137 ? -5.045 5.871 18.406 1.00 75.12 137 ARG A O 1
ATOM 1072 N N . PRO A 1 138 ? -4.797 4.536 20.225 1.00 73.50 138 PRO A N 1
ATOM 1073 C CA . PRO A 1 138 ? -6.037 4.947 20.860 1.00 73.50 138 PRO A CA 1
ATOM 1074 C C . PRO A 1 138 ? -5.991 6.445 21.153 1.00 73.50 138 PRO A C 1
ATOM 1076 O O . PRO A 1 138 ? -4.924 7.007 21.426 1.00 73.50 138 PRO A O 1
ATOM 1079 N N . SER A 1 139 ? -7.145 7.089 21.083 1.00 77.19 139 SER A N 1
ATOM 1080 C CA . SER A 1 139 ? -7.306 8.470 21.513 1.00 77.19 139 SER A CA 1
ATOM 1081 C C . SER A 1 139 ? -6.920 8.617 22.991 1.00 77.19 139 SER A C 1
ATOM 1083 O O . SER A 1 139 ? -7.257 7.777 23.819 1.00 77.19 139 SER A O 1
ATOM 1085 N N . ALA A 1 140 ? -6.211 9.698 23.338 1.00 76.12 140 ALA A N 1
ATOM 1086 C CA . ALA A 1 140 ? -5.825 9.997 24.725 1.00 76.12 140 ALA A CA 1
ATOM 1087 C C . ALA A 1 140 ? -7.010 10.469 25.600 1.00 76.12 140 ALA A C 1
ATOM 1089 O O . ALA A 1 140 ? -6.833 10.816 26.763 1.00 76.12 140 ALA A O 1
ATOM 1090 N N . SER A 1 141 ? -8.216 10.524 25.030 1.00 79.31 141 SER A N 1
ATOM 1091 C CA . SER A 1 141 ? -9.443 10.919 25.714 1.00 79.31 141 SER A CA 1
ATOM 1092 C C . SER A 1 141 ? -9.984 9.817 26.621 1.00 79.31 141 SER A C 1
ATOM 1094 O O . SER A 1 141 ? -9.712 8.636 26.411 1.00 79.31 141 SER A O 1
ATOM 1096 N N . VAL A 1 142 ? -10.845 10.202 27.567 1.00 83.81 142 VAL A N 1
ATOM 1097 C CA . VAL A 1 142 ? -11.613 9.254 28.385 1.00 83.81 142 VAL A CA 1
ATOM 1098 C C . VAL A 1 142 ? -12.340 8.249 27.473 1.00 83.81 142 VAL A C 1
ATOM 1100 O O . VAL A 1 142 ? -13.031 8.658 26.528 1.00 83.81 142 VAL A O 1
ATOM 1103 N N . PRO A 1 143 ? -12.188 6.935 27.709 1.00 84.31 143 PRO A N 1
ATOM 1104 C CA . PRO A 1 143 ? -12.818 5.924 26.878 1.00 84.31 143 PRO A CA 1
ATOM 1105 C C . PRO A 1 143 ? -14.339 5.950 27.072 1.00 84.31 143 PRO A C 1
ATOM 1107 O O . PRO A 1 143 ? -14.862 5.720 28.157 1.00 84.31 143 PRO A O 1
ATOM 1110 N N . THR A 1 144 ? -15.055 6.213 25.986 1.00 89.62 144 THR A N 1
ATOM 1111 C CA . THR A 1 144 ? -16.512 6.141 25.865 1.00 89.62 144 THR A CA 1
ATOM 1112 C C . THR A 1 144 ? -16.844 5.229 24.689 1.00 89.62 144 THR A C 1
ATOM 1114 O O . THR A 1 144 ? -16.017 5.039 23.795 1.00 89.62 144 THR A O 1
ATOM 1117 N N . LYS A 1 145 ? -18.078 4.711 24.616 1.00 89.19 145 LYS A N 1
ATOM 1118 C CA . LYS A 1 145 ? -18.528 3.916 23.454 1.00 89.19 145 LYS A CA 1
ATOM 1119 C C . LYS A 1 145 ? -18.260 4.651 22.126 1.00 89.19 145 LYS A C 1
ATOM 1121 O O . LYS A 1 145 ? -17.833 4.038 21.151 1.00 89.19 145 LYS A O 1
ATOM 1126 N N . ARG A 1 146 ? -18.433 5.981 22.117 1.00 88.62 146 ARG A N 1
ATOM 1127 C CA . ARG A 1 146 ? -18.179 6.848 20.958 1.00 88.62 146 ARG A CA 1
ATOM 1128 C C . ARG A 1 146 ? -16.689 6.983 20.629 1.00 88.62 146 ARG A C 1
ATOM 1130 O O . ARG A 1 146 ? -16.343 6.884 19.456 1.00 88.62 146 ARG A O 1
ATOM 1137 N N . THR A 1 147 ? -15.812 7.194 21.613 1.00 89.50 147 THR A N 1
ATOM 1138 C CA . THR A 1 147 ? -14.364 7.331 21.348 1.00 89.50 147 THR A CA 1
ATOM 1139 C C . THR A 1 147 ? -13.741 6.002 20.927 1.00 89.50 147 THR A C 1
ATOM 1141 O O . THR A 1 147 ? -12.946 5.978 19.993 1.00 89.50 147 THR A O 1
ATOM 1144 N N . VAL A 1 148 ? -14.200 4.883 21.498 1.00 89.44 148 VAL A N 1
ATOM 1145 C CA . VAL A 1 148 ? -13.814 3.534 21.055 1.00 89.44 148 VAL A CA 1
ATOM 1146 C C . VAL A 1 148 ? -14.250 3.281 19.610 1.00 89.44 148 VAL A C 1
ATOM 1148 O O . VAL A 1 148 ? -13.436 2.846 18.802 1.00 89.44 148 VAL A O 1
ATOM 1151 N N . LEU A 1 149 ? -15.505 3.582 19.250 1.00 89.81 149 LEU A N 1
ATOM 1152 C CA . LEU A 1 149 ? -15.974 3.460 17.864 1.00 89.81 149 LEU A CA 1
ATOM 1153 C C . LEU A 1 149 ? -15.132 4.317 16.907 1.00 89.81 149 LEU A C 1
ATOM 1155 O O . LEU A 1 149 ? -14.738 3.834 15.847 1.00 89.81 149 LEU A O 1
ATOM 1159 N N . ALA A 1 150 ? -14.839 5.564 17.284 1.00 88.75 150 ALA A N 1
ATOM 1160 C CA . ALA A 1 150 ? -14.016 6.461 16.478 1.00 88.75 150 ALA A CA 1
ATOM 1161 C C . ALA A 1 150 ? -12.594 5.915 16.279 1.00 88.75 150 ALA A C 1
ATOM 1163 O O . ALA A 1 150 ? -12.049 6.013 15.183 1.00 88.75 150 ALA A O 1
ATOM 1164 N N . ASP A 1 151 ? -11.998 5.303 17.303 1.00 88.38 151 ASP A N 1
ATOM 1165 C CA . ASP A 1 151 ? -10.678 4.682 17.192 1.00 88.38 151 ASP A CA 1
ATOM 1166 C C . ASP A 1 151 ? -10.692 3.420 16.319 1.00 88.38 151 ASP A C 1
ATOM 1168 O O . ASP A 1 151 ? -9.763 3.208 15.543 1.00 88.38 151 ASP A O 1
ATOM 1172 N N . ILE A 1 152 ? -11.762 2.622 16.369 1.00 87.88 152 ILE A N 1
ATOM 1173 C CA . ILE A 1 152 ? -11.940 1.466 15.476 1.00 87.88 152 ILE A CA 1
ATOM 1174 C C . ILE A 1 152 ? -12.118 1.920 14.026 1.00 87.88 152 ILE A C 1
ATOM 1176 O O . ILE A 1 152 ? -11.555 1.305 13.126 1.00 87.88 152 ILE A O 1
ATOM 1180 N N . ALA A 1 153 ? -12.854 3.007 13.787 1.00 86.06 153 ALA A N 1
ATOM 1181 C CA . ALA A 1 153 ? -13.061 3.551 12.445 1.00 86.06 153 ALA A CA 1
ATOM 1182 C C . ALA A 1 153 ? -11.756 4.029 11.780 1.00 86.06 153 ALA A C 1
ATOM 1184 O O . ALA A 1 153 ? -11.664 4.034 10.555 1.00 86.06 153 ALA A O 1
ATOM 1185 N N . LYS A 1 154 ? -10.726 4.377 12.566 1.00 82.94 154 LYS A N 1
ATOM 1186 C CA . LYS A 1 154 ? -9.387 4.721 12.051 1.00 82.94 154 LYS A CA 1
ATOM 1187 C C . LYS A 1 154 ? -8.617 3.513 11.511 1.00 82.94 154 LYS A C 1
ATOM 1189 O O . LYS A 1 154 ? -7.621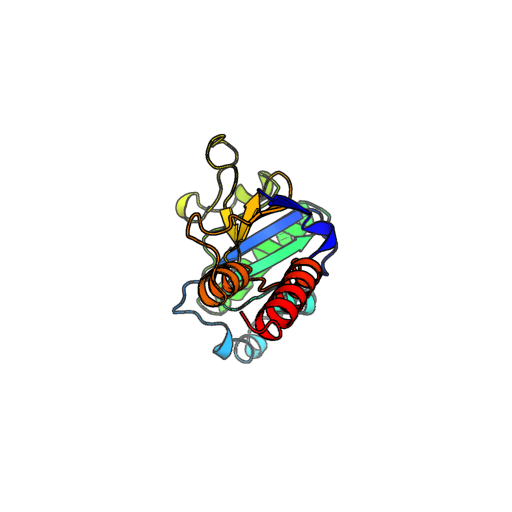 3.710 10.820 1.00 82.94 154 LYS A O 1
ATOM 1194 N N . LEU A 1 155 ? -9.045 2.282 11.808 1.00 79.38 155 LEU A N 1
ATOM 1195 C CA . LEU A 1 155 ? -8.472 1.050 11.252 1.00 79.38 155 LEU A CA 1
ATOM 1196 C C . LEU A 1 155 ? -8.956 0.833 9.808 1.00 79.38 155 LEU A C 1
ATOM 1198 O O . LEU A 1 155 ? -9.531 -0.206 9.491 1.00 79.38 155 LEU A O 1
ATOM 1202 N N . PHE A 1 156 ? -8.778 1.838 8.950 1.00 72.06 156 PHE A N 1
ATOM 1203 C CA . PHE A 1 156 ? -9.094 1.740 7.530 1.00 72.06 156 PHE A CA 1
ATOM 1204 C C . PHE A 1 156 ? -8.173 0.711 6.870 1.00 72.06 156 PHE A C 1
ATOM 1206 O O . PHE A 1 156 ? -6.955 0.763 7.036 1.00 72.06 156 PHE A O 1
ATOM 1213 N N . ASP A 1 157 ? -8.770 -0.231 6.148 1.00 73.88 157 ASP A N 1
ATOM 1214 C CA . ASP A 1 157 ? -8.076 -1.390 5.598 1.00 73.88 157 ASP A CA 1
ATOM 1215 C C . ASP A 1 157 ? -8.605 -1.705 4.194 1.00 73.88 157 ASP A C 1
ATOM 1217 O O . ASP A 1 157 ? -9.429 -2.607 4.024 1.00 73.88 157 ASP A O 1
ATOM 1221 N N . PRO A 1 158 ? -8.179 -0.928 3.183 1.00 65.12 158 PRO A N 1
ATOM 1222 C CA . PRO A 1 158 ? -8.672 -1.073 1.814 1.00 65.12 158 PRO A CA 1
ATOM 1223 C C . PRO A 1 158 ? -8.292 -2.423 1.195 1.00 65.12 158 PRO A C 1
ATOM 1225 O O . PRO A 1 158 ? -8.915 -2.855 0.232 1.00 65.12 158 PRO A O 1
ATOM 1228 N N . LEU A 1 159 ? -7.288 -3.099 1.759 1.00 69.56 159 LEU A N 1
ATOM 1229 C CA . LEU A 1 159 ? -6.717 -4.329 1.223 1.00 69.56 159 LEU A CA 1
ATOM 1230 C C . LEU A 1 159 ? -7.040 -5.576 2.070 1.00 69.56 159 LEU A C 1
ATOM 1232 O O . LEU A 1 159 ? -6.723 -6.693 1.666 1.00 69.56 159 LEU A O 1
ATOM 1236 N N . GLY A 1 160 ? -7.691 -5.411 3.226 1.00 73.62 160 GLY A N 1
ATOM 1237 C CA . GLY A 1 160 ? -8.141 -6.511 4.088 1.00 73.62 160 GLY A CA 1
ATOM 1238 C C . GLY A 1 160 ? -7.080 -7.108 5.031 1.00 73.62 160 GLY A C 1
ATOM 1239 O O . GLY A 1 160 ? -7.310 -8.175 5.604 1.00 73.62 160 GLY A O 1
ATOM 1240 N N . PHE A 1 161 ? -5.931 -6.455 5.224 1.00 73.94 161 PHE A N 1
ATOM 1241 C CA . PHE A 1 161 ? -4.793 -6.949 6.020 1.00 73.94 161 PHE A CA 1
ATOM 1242 C C . PHE A 1 161 ? -5.039 -6.932 7.523 1.00 73.94 161 PHE A C 1
ATOM 1244 O O . PHE A 1 161 ? -4.605 -7.813 8.266 1.00 73.94 161 PHE A O 1
ATOM 1251 N N . LEU A 1 162 ? -5.733 -5.903 7.986 1.00 76.88 162 LEU A N 1
ATOM 1252 C CA . LEU A 1 162 ? -6.093 -5.723 9.380 1.00 76.88 162 LEU A CA 1
ATOM 1253 C C . LEU A 1 162 ? -7.374 -6.487 9.720 1.00 76.88 162 LEU A C 1
ATOM 1255 O O . LEU A 1 162 ? -7.838 -6.374 10.850 1.00 76.88 162 LEU A O 1
ATOM 1259 N N . GLY A 1 163 ? -7.918 -7.302 8.808 1.00 83.81 163 GLY A N 1
ATOM 1260 C CA . GLY A 1 163 ? -9.131 -8.100 8.998 1.00 83.81 163 GLY A CA 1
ATOM 1261 C C . GLY A 1 163 ? -9.233 -8.760 10.382 1.00 83.81 163 GLY A C 1
ATOM 1262 O O . GLY A 1 163 ? -10.170 -8.450 11.120 1.00 83.81 163 GLY A O 1
ATOM 1263 N N . PRO A 1 164 ? -8.261 -9.589 10.816 1.00 84.25 164 PRO A N 1
ATOM 1264 C CA . PRO A 1 164 ? -8.291 -10.201 12.148 1.00 84.25 164 PRO A CA 1
ATOM 1265 C C . PRO A 1 164 ? -8.301 -9.187 13.305 1.00 84.25 164 PRO A C 1
ATOM 1267 O O . PRO A 1 164 ? -8.953 -9.412 14.328 1.00 84.25 164 PRO A O 1
ATOM 1270 N N . VAL A 1 165 ? -7.601 -8.058 13.154 1.00 84.25 165 VAL A N 1
ATOM 1271 C CA . VAL A 1 165 ? -7.540 -6.975 14.151 1.00 84.25 165 VAL A CA 1
ATOM 1272 C C . VAL A 1 165 ? -8.871 -6.222 14.206 1.00 84.25 165 VAL A C 1
ATOM 1274 O O . VAL A 1 165 ? -9.426 -6.035 15.288 1.00 84.25 165 VAL A O 1
ATOM 1277 N N . ILE A 1 166 ? -9.423 -5.855 13.048 1.00 87.31 166 ILE A N 1
ATOM 1278 C CA . ILE A 1 166 ? -10.708 -5.165 12.892 1.00 87.31 166 ILE A CA 1
ATOM 1279 C C . ILE A 1 166 ? -11.842 -6.032 13.430 1.00 87.31 166 ILE A C 1
ATOM 1281 O O . ILE A 1 166 ? -12.705 -5.524 14.142 1.00 87.31 166 ILE A O 1
ATOM 1285 N N . VAL A 1 167 ? -11.840 -7.338 13.148 1.00 90.50 167 VAL A N 1
ATOM 1286 C CA . VAL A 1 167 ? -12.847 -8.273 13.672 1.00 90.50 167 VAL A CA 1
ATOM 1287 C C . VAL A 1 167 ? -12.789 -8.316 15.195 1.00 90.50 167 VAL A C 1
ATOM 1289 O O . VAL A 1 167 ? -13.816 -8.115 15.842 1.00 90.50 167 VAL A O 1
ATOM 1292 N N . LYS A 1 168 ? -11.602 -8.495 15.792 1.00 89.88 168 LYS A N 1
ATOM 1293 C CA . LYS A 1 168 ? -11.446 -8.462 17.257 1.00 89.88 168 LYS A CA 1
ATOM 1294 C C . LYS A 1 168 ? -11.919 -7.132 17.848 1.00 89.88 168 LYS A C 1
ATOM 1296 O O . LYS A 1 168 ? -12.614 -7.132 18.864 1.00 89.88 168 LYS A O 1
ATOM 1301 N N . ALA A 1 169 ? -11.599 -6.015 17.199 1.00 89.88 169 ALA A N 1
ATOM 1302 C CA . ALA A 1 169 ? -12.014 -4.688 17.633 1.00 89.88 169 ALA A CA 1
ATOM 1303 C C . ALA A 1 169 ? -13.541 -4.492 17.547 1.00 89.88 169 ALA A C 1
ATOM 1305 O O . ALA A 1 169 ? -14.155 -3.992 18.489 1.00 89.88 169 ALA A O 1
ATOM 1306 N N . LYS A 1 170 ? -14.183 -4.960 16.468 1.00 91.31 170 LYS A N 1
ATOM 1307 C CA . LYS A 1 170 ? -15.646 -4.943 16.303 1.00 91.31 170 LYS A CA 1
ATOM 1308 C C . LYS A 1 170 ? -16.352 -5.835 17.327 1.00 91.31 170 LYS A C 1
ATOM 1310 O O . LYS A 1 170 ? -17.347 -5.408 17.905 1.00 91.31 170 LYS A O 1
ATOM 1315 N N . VAL A 1 171 ? -15.821 -7.028 17.610 1.00 93.62 171 VAL A N 1
ATOM 1316 C CA . VAL A 1 171 ? -16.338 -7.916 18.671 1.00 93.62 171 VAL A CA 1
ATOM 1317 C C . VAL A 1 171 ? -16.214 -7.251 20.045 1.00 93.62 171 VAL A C 1
ATOM 1319 O O . VAL A 1 171 ? -17.142 -7.316 20.851 1.00 93.62 171 VAL A O 1
ATOM 1322 N N . PHE A 1 172 ? -15.094 -6.579 20.320 1.00 91.94 172 PHE A N 1
ATOM 1323 C CA . PHE A 1 172 ? -14.920 -5.801 21.546 1.00 91.94 172 PHE A CA 1
ATOM 1324 C C . PHE A 1 172 ? -15.960 -4.677 21.663 1.00 91.94 172 PHE A C 1
ATOM 1326 O O . PHE A 1 172 ? -16.628 -4.575 22.693 1.00 91.94 172 PHE A O 1
ATOM 1333 N N . LEU A 1 173 ? -16.163 -3.891 20.600 1.00 92.06 173 LEU A N 1
ATOM 1334 C CA . LEU A 1 173 ? -17.183 -2.841 20.565 1.00 92.06 173 LEU A CA 1
ATOM 1335 C C . LEU A 1 173 ? -18.590 -3.403 20.792 1.00 92.06 173 LEU A C 1
ATOM 1337 O O . LEU A 1 173 ? -19.361 -2.826 21.552 1.00 92.06 173 LEU A O 1
ATOM 1341 N N . GLN A 1 174 ? -18.917 -4.545 20.184 1.00 93.19 174 GLN A N 1
ATOM 1342 C CA . GLN A 1 174 ? -20.205 -5.207 20.380 1.00 93.19 174 GLN A CA 1
ATOM 1343 C C . GLN A 1 174 ? -20.434 -5.557 21.856 1.00 93.19 174 GLN A C 1
ATOM 1345 O O . GLN A 1 174 ? -21.491 -5.244 22.404 1.00 93.19 174 GLN A O 1
ATOM 1350 N N . LYS A 1 175 ? -19.432 -6.146 22.525 1.00 93.62 175 LYS A N 1
ATOM 1351 C CA . LYS A 1 175 ? -19.499 -6.457 23.963 1.00 93.62 175 LYS A CA 1
ATOM 1352 C C . LYS A 1 175 ? -19.680 -5.196 24.808 1.00 93.62 175 LYS A C 1
ATOM 1354 O O . LYS A 1 175 ? -20.533 -5.178 25.689 1.00 93.62 175 LYS A O 1
ATOM 1359 N N . LEU A 1 176 ? -18.927 -4.138 24.509 1.00 91.00 176 LEU A N 1
ATOM 1360 C CA . LEU A 1 176 ? -19.022 -2.844 25.189 1.00 91.00 176 LEU A CA 1
ATOM 1361 C C . LEU A 1 176 ? -20.422 -2.221 25.036 1.00 91.00 176 LEU A C 1
ATOM 1363 O O . LEU A 1 176 ? -20.965 -1.649 25.978 1.00 91.00 176 LEU A O 1
ATOM 1367 N N . CYS A 1 177 ? -21.034 -2.346 23.858 1.00 89.19 177 CYS A N 1
ATOM 1368 C CA . CYS A 1 177 ? -22.377 -1.834 23.598 1.00 89.19 177 CYS A CA 1
ATOM 1369 C C . CYS A 1 177 ? -23.459 -2.578 24.390 1.00 89.19 177 CYS A C 1
ATOM 1371 O O . CYS A 1 177 ? -24.390 -1.926 24.861 1.00 89.19 177 CYS A O 1
ATOM 1373 N N . LEU A 1 178 ? -23.311 -3.896 24.574 1.00 91.88 178 LEU A N 1
ATOM 1374 C CA . LEU A 1 178 ? -24.234 -4.738 25.349 1.00 91.88 178 LEU A CA 1
ATOM 1375 C C . LEU A 1 178 ? -24.135 -4.522 26.864 1.00 91.88 178 LEU A C 1
ATOM 1377 O O . LEU A 1 178 ? -25.074 -4.845 27.592 1.00 91.88 178 LEU A O 1
ATOM 1381 N N . GLN A 1 179 ? -23.025 -3.968 27.353 1.00 86.62 179 GLN A N 1
ATOM 1382 C CA . GLN A 1 179 ? -22.921 -3.578 28.752 1.00 86.62 179 GLN A CA 1
ATOM 1383 C C . GLN A 1 179 ? -23.844 -2.384 29.027 1.00 86.62 179 GLN A C 1
ATOM 1385 O O . GLN A 1 179 ? -23.744 -1.327 28.388 1.00 86.62 179 GLN A O 1
ATOM 1390 N N . LYS A 1 180 ? -24.743 -2.569 30.000 1.00 61.81 180 LYS A N 1
ATOM 1391 C CA . LYS A 1 180 ? -25.504 -1.491 30.637 1.00 61.81 180 LYS A CA 1
ATOM 1392 C C . LYS A 1 180 ? -24.548 -0.727 31.555 1.00 61.81 180 LYS A C 1
ATOM 1394 O O . LYS A 1 180 ? -24.429 -1.051 32.731 1.00 61.81 180 LYS A O 1
ATOM 1399 N N . ILE A 1 181 ? -23.811 0.201 30.958 1.00 56.44 181 ILE A N 1
ATOM 1400 C CA . ILE A 1 181 ? -23.073 1.265 31.643 1.00 56.44 181 ILE A CA 1
ATOM 1401 C C . ILE A 1 181 ? -23.866 2.539 31.409 1.00 56.44 181 ILE A C 1
ATOM 1403 O O . ILE A 1 181 ? -24.253 2.736 30.228 1.00 56.44 181 ILE A O 1
#

Secondary structure (DSSP, 8-state):
-EEEEEEGGGTSSS--SEEEEEEE-TTS-GGGTHHHHTTT----STHHHHGGGEETTEEEEEESSHHHHHHHHHHHHHHHHHTT--EEEEEESSGGGGTTS-GGGBS--TT-TT---EEETTEEEETTTTEEEEEE---SSPP-HHHHHHHHHT---TTSTTHHHHHHHHHHHHHHHHS--

Foldseek 3Di:
DDKDKDACCVFDPPNAPKKKKWFWDLVDWPVPPPVPLVPDDPPDDPPPPQVVQDDTGMGIDHHNDPVVRLVVVVVVQVSVVVVVIHIAQMAILDPVSCPPPPPRRHVDDPPDPVPQWGQDPNFTARRNSNITIDDQDQDPDDDDLVSLVVSLVVPDDPRCPCVVVSVVSVVVSVVVVPDPD

pLDDT: mean 72.16, std 15.48, range [33.0, 93.62]

Organism: Araneus ventricosus (NCBI:txid182803)

InterPro domains:
  IPR008042 Retrotransposon Pao-like, RNAseH-like domain [PF05380] (144-180)

Sequence (181 aa):
MGSGQVNVETILRNHHNRRLVAGMCPECTVGHLIPCAEGRCRVGIIYSGALKDFYVDDVLSGADNVSSALKLQQELVSLLKAGEMELHKWCANNEILFENVPTEDQSYQFSDSDKDTVKTLGLRRNPKEDCFNFTIRPSASVPTKRTVLADIAKLFDPLGFLGPVIVKAKVFLQKLCLQKI

Mean predicted aligned error: 11.51 Å

Radius of gyration: 19.65 Å; Cα contacts (8 Å, |Δi|>4): 233; chains: 1; bounding box: 44×28×64 Å

Solvent-accessible surface area (backbone atoms only — not comparable to full-atom values): 11011 Å² total; per-residue (Å²): 130,53,72,52,73,46,55,44,67,86,65,45,95,62,80,35,79,36,41,40,33,33,31,41,56,86,90,63,62,62,89,75,51,73,80,65,53,78,76,79,63,97,70,78,91,64,66,80,57,63,69,71,28,50,56,79,48,35,37,57,46,61,18,76,44,70,70,56,29,49,51,50,50,53,50,52,52,54,53,35,46,74,69,78,41,66,79,32,49,33,38,49,49,48,75,78,74,46,77,87,50,60,75,90,34,42,60,62,60,95,84,45,84,89,54,64,57,38,79,53,93,91,37,40,27,25,40,78,78,42,24,39,50,50,76,55,71,73,69,94,59,84,87,39,79,67,54,52,49,55,48,56,64,68,66,74,54,94,84,56,83,50,45,74,59,52,50,52,50,50,54,51,49,52,55,60,66,71,48,92,120